Protein 3LHO (pdb70)

Organism: Shewanella frigidimarina (strain NCIMB 400) (NCBI:txid318167)

CATH classification: 3.10.180.50

Sequence (250 aa):
GHTDVNALFAALWQDYIKTPSAAKIHQLLGHGAPIINDHIALRTFNIAKVNLSVLAKHFTSIGYVVDSGDYKFEQKKLIIAKHFEHPDPKQPKVFISELLVEEFSPEVQKSIHGLIDQVDIAATTADNFIYSGRHWDVDKATYQALLLAESEYAAWVAALGYRANHFTVSIINDLPEFERIEDVNQALKQAGFVVLNNSSGGEVKGSPEVLLEQSSTADKVVVNFTDGDVEIPSCFYEFARRYPANGQLYTGFVAA

B-factor: mean 23.91, std 9.97, range [7.58, 83.81]

Foldseek 3Di:
DDQDLVVLVVLQVVLVCCVVVVVVLQCVQQVPHGFQFQEFEWEEACDVLQHQVLLCCLPVVNAWDWDAWDADVVQQKTKTWTDHPDPSHYIYIYMHHHLVVDDPVLSVLLVQQVVQDDSVLSPDSCQLSPWGRGAAAPVNLVSCVVRHPRSSLCNQTNRGIQEIEGEQVRRPPHDDPVVSVVSCVVVPFAWDQPVHQWAEDVVLFKIKTKTWDWDWGDHPVDTDIDTHHIYMYMYGHAVVGDTDSDDHRD

InterPro domains:
  IPR009770 2-oxoadipate dioxygenase/d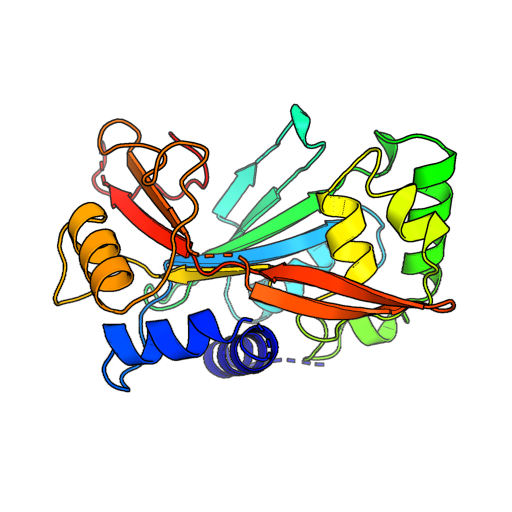ecarboxylase [PF07063] (25-238)
  IPR009770 2-oxoadipate dioxygenase/decarboxylase [SM01150] (5-263)

Solvent-accessible surface area: 11826 Å² total

Radius of gyration: 18.01 Å; Cα contacts (8 Å, |Δi|>4): 471; chains: 1; bounding box: 37×45×47 Å

Nearest PDB structures (foldseek):
  3lho-assembly1_A  TM=1.004E+00  e=1.379E-54  Shewanella frigidimarina NCIMB 400
  6w1k-assembly1_A  TM=8.940E-01  e=1.067E-21  Oryza sativa
  3e5d-assembly1_A-2  TM=3.680E-01  e=8.158E-04  Listeria monocytogenes serotype 4b str. F2365
  4lzk-assembly1_A  TM=3.413E-01  e=1.211E+00  Burkholderia cenocepacia J2315
  4lzk-assembly1_C  TM=3.404E-01  e=1.007E+00  Burkholderia cenocepacia J2315

Secondary structure (DSSP, 8-state):
----HHHHHHHHHHHHH--HHHHHHHHHHHTTS---EEEEEEEEES-GGG-HHHHHHHHHTTT-EEEEEEEETTTTEEEEEEE-SSTTSPEEEEEEE-GGGS-HHHHHHHHHHHTTS-GGGGGSTTGGG-B--S---HHHHHHHHHH-HHHHHHHHH-BS-SEEEEETTT-TT---HHHHHHHHHHTT-----TT-SSEEEGGGTEEEEE---EEEEEETTEEEEEE----EEEEE----SSPP--SS--

Structure (mmCIF, N/CA/C/O backbone):
data_3LHO
#
_entry.id   3LHO
#
_cell.length_a   42.098
_cell.length_b   75.035
_cell.length_c   91.112
_cell.angle_alpha   90.000
_cell.angle_beta   90.000
_cell.angle_gamma   90.000
#
_symmetry.space_group_name_H-M   'P 21 21 21'
#
loop_
_entity.id
_entity.type
_entity.pdbx_description
1 polymer 'Putative hydrolase'
2 non-polymer 'NICKEL (II) ION'
3 non-polymer 'SULFATE ION'
4 non-polymer GLYCEROL
5 non-polymer DI(HYDROXYETHYL)ETHER
6 non-polymer 'TETRAETHYLENE GLYCOL'
7 water water
#
loop_
_atom_site.group_PDB
_atom_site.id
_atom_site.type_symbol
_atom_site.label_atom_id
_atom_site.label_alt_id
_atom_site.label_comp_id
_atom_site.label_asym_id
_atom_site.label_entity_id
_atom_site.label_seq_id
_atom_site.pdbx_PDB_ins_code
_atom_site.Cartn_x
_atom_site.Cartn_y
_atom_site.Cartn_z
_atom_site.occupancy
_atom_site.B_iso_or_equiv
_atom_site.auth_seq_id
_atom_site.auth_comp_id
_atom_site.auth_asym_id
_atom_site.auth_atom_id
_atom_site.pdbx_PDB_model_num
ATOM 1 N N . GLY A 1 1 ? 37.724 22.903 41.006 1.00 30.94 0 GLY A N 1
ATOM 2 C CA . GLY A 1 1 ? 36.407 23.608 40.974 1.00 30.52 0 GLY A CA 1
ATOM 3 C C . GLY A 1 1 ? 35.822 23.478 39.583 1.00 32.59 0 GLY A C 1
ATOM 4 O O . GLY A 1 1 ? 36.352 22.745 38.746 1.00 30.07 0 GLY A O 1
ATOM 13 N N . HIS A 1 3 ? 33.962 24.332 35.736 1.00 30.16 2 HIS A N 1
ATOM 14 C CA . HIS A 1 3 ? 34.257 25.041 34.482 1.00 31.46 2 HIS A CA 1
ATOM 15 C C . HIS A 1 3 ? 33.838 26.517 34.625 1.00 30.98 2 HIS A C 1
ATOM 16 O O . HIS A 1 3 ? 32.801 26.823 35.247 1.00 29.33 2 HIS A O 1
ATOM 23 N N . THR A 1 4 ? 34.647 27.405 34.055 1.00 28.76 3 THR A N 1
ATOM 24 C CA . THR A 1 4 ? 34.325 28.836 33.958 1.00 31.34 3 THR A CA 1
ATOM 25 C C . THR A 1 4 ? 33.803 29.229 32.548 1.00 32.55 3 THR A C 1
ATOM 26 O O . THR A 1 4 ? 33.226 30.301 32.360 1.00 34.13 3 THR A O 1
ATOM 30 N N . ASP A 1 5 ? 33.986 28.350 31.574 1.00 29.71 4 ASP A N 1
ATOM 31 C CA . ASP A 1 5 ? 33.563 28.614 30.201 1.00 27.84 4 ASP A CA 1
ATOM 32 C C . ASP A 1 5 ? 32.552 27.563 29.710 1.00 24.09 4 ASP A C 1
ATOM 33 O O . ASP A 1 5 ? 32.806 26.354 29.762 1.00 19.27 4 ASP A O 1
ATOM 38 N N . VAL A 1 6 ? 31.403 28.073 29.255 1.00 22.01 5 VAL A N 1
ATOM 39 C CA . VAL A 1 6 ? 30.254 27.287 28.819 1.00 21.73 5 VAL A CA 1
ATOM 40 C C . VAL A 1 6 ? 30.624 26.413 27.634 1.00 21.70 5 VAL A C 1
ATOM 41 O O . VAL A 1 6 ? 30.279 25.242 27.623 1.00 17.91 5 VAL A O 1
ATOM 45 N N . ASN A 1 7 ? 31.433 26.938 26.704 1.00 20.73 6 ASN A N 1
ATOM 46 C CA . ASN A 1 7 ? 31.831 26.123 25.566 1.00 22.62 6 ASN A CA 1
ATOM 47 C C . ASN A 1 7 ? 32.686 24.958 25.988 1.00 22.88 6 ASN A C 1
ATOM 48 O O . ASN A 1 7 ? 32.476 23.866 25.513 1.00 23.87 6 ASN A O 1
ATOM 53 N N . ALA A 1 8 ? 33.634 25.189 26.898 1.00 22.40 7 ALA A N 1
ATOM 54 C CA . ALA A 1 8 ? 34.478 24.130 27.412 1.00 21.51 7 ALA A CA 1
ATOM 55 C C . ALA A 1 8 ? 33.679 23.030 28.122 1.00 19.93 7 ALA A C 1
ATOM 56 O O . ALA A 1 8 ? 34.003 21.857 27.991 1.00 18.31 7 ALA A O 1
ATOM 58 N N . LEU A 1 9 ? 32.632 23.406 28.873 1.00 21.70 8 LEU A N 1
ATOM 59 C CA . LEU A 1 9 ? 31.806 22.426 29.585 1.00 20.06 8 LEU A CA 1
ATOM 60 C C . LEU A 1 9 ? 31.077 21.491 28.632 1.00 19.56 8 LEU A C 1
ATOM 61 O O . LEU A 1 9 ? 31.160 20.272 28.762 1.00 16.92 8 LEU A O 1
ATOM 66 N N . PHE A 1 10 ? 30.379 22.062 27.656 1.00 19.41 9 PHE A N 1
ATOM 67 C CA . PHE A 1 10 ? 29.729 21.250 26.650 1.00 19.38 9 PHE A CA 1
ATOM 68 C C . PHE A 1 10 ? 30.688 20.448 25.758 1.00 19.74 9 PHE A C 1
ATOM 69 O O . PHE A 1 10 ? 30.379 19.306 25.448 1.00 17.96 9 PHE A O 1
ATOM 77 N N . ALA A 1 11 ? 31.854 21.008 25.424 1.00 21.23 10 ALA A N 1
ATOM 78 C CA . ALA A 1 11 ? 32.875 20.234 24.717 1.00 19.61 10 ALA A CA 1
ATOM 79 C C . ALA A 1 11 ? 33.212 18.963 25.505 1.00 18.30 10 ALA A C 1
ATOM 80 O O . ALA A 1 11 ? 33.273 17.894 24.939 1.00 19.40 10 ALA A O 1
ATOM 82 N N . ALA A 1 12 ? 33.451 19.101 26.806 1.00 16.16 11 ALA A N 1
ATOM 83 C CA . ALA A 1 12 ? 33.874 17.989 27.638 1.00 18.14 11 ALA A CA 1
ATOM 84 C C . ALA A 1 12 ? 32.732 16.989 27.835 1.00 16.59 11 ALA A C 1
ATOM 85 O O . ALA A 1 12 ? 32.938 15.750 27.794 1.00 15.16 11 ALA A O 1
ATOM 87 N N . LEU A 1 13 ? 31.514 17.501 27.985 1.00 16.95 12 LEU A N 1
ATOM 88 C CA . LEU A 1 13 ? 30.367 16.639 28.111 1.00 16.23 12 LEU A CA 1
ATOM 89 C C . LEU A 1 13 ? 30.122 15.821 26.838 1.00 16.00 12 LEU A C 1
ATOM 90 O O . LEU A 1 13 ? 29.781 14.636 26.897 1.00 16.93 12 LEU A O 1
ATOM 95 N N . TRP A 1 14 ? 30.237 16.479 25.700 1.00 13.31 13 TRP A N 1
ATOM 96 C CA . TRP A 1 14 ? 30.095 15.824 24.397 1.00 16.13 13 TRP A CA 1
ATOM 97 C C . TRP A 1 14 ? 31.175 14.781 24.153 1.00 16.61 13 TRP A C 1
ATOM 98 O O . TRP A 1 14 ? 30.881 13.684 23.691 1.00 19.80 13 TRP A O 1
ATOM 109 N N . GLN A 1 15 ? 32.416 15.097 24.477 1.00 17.77 14 GLN A N 1
ATOM 110 C CA . GLN A 1 15 ? 33.503 14.094 24.288 1.00 19.83 14 GLN A CA 1
ATOM 111 C C . GLN A 1 15 ? 33.226 12.800 25.070 1.00 18.48 14 GLN A C 1
ATOM 112 O O . GLN A 1 15 ? 33.450 11.691 24.570 1.00 18.21 14 GLN A O 1
ATOM 118 N N . ASP A 1 16 ? 32.708 12.960 26.279 1.00 18.47 15 ASP A N 1
ATOM 119 C CA . ASP A 1 16 ? 32.325 11.838 27.106 1.00 16.34 15 ASP A CA 1
ATOM 120 C C . ASP A 1 16 ? 31.118 11.083 26.570 1.00 17.87 15 ASP A C 1
ATOM 121 O O . ASP A 1 16 ? 31.131 9.847 26.526 1.00 16.89 15 ASP A O 1
ATOM 126 N N . TYR A 1 17 ? 30.091 11.832 26.174 1.00 17.63 16 TYR A N 1
ATOM 127 C CA . TYR A 1 17 ? 28.874 11.283 25.599 1.00 17.32 16 TYR A CA 1
ATOM 128 C C . TYR A 1 17 ? 29.059 10.434 24.347 1.00 18.63 16 TYR A C 1
ATOM 129 O O . TYR A 1 17 ? 28.409 9.380 24.218 1.00 18.90 16 TYR A O 1
ATOM 138 N N . ILE A 1 18 ? 29.904 10.898 23.423 1.00 16.95 17 ILE A N 1
ATOM 139 C CA . ILE A 1 18 ? 30.124 10.166 22.164 1.00 19.45 17 ILE A CA 1
ATOM 140 C C . ILE A 1 18 ? 30.864 8.841 22.372 1.00 19.29 17 ILE A C 1
ATOM 141 O O . ILE A 1 18 ? 30.750 7.947 21.548 1.00 18.59 17 ILE A O 1
ATOM 146 N N . LYS A 1 19 ? 31.583 8.693 23.483 1.00 19.62 18 LYS A N 1
ATOM 147 C CA . LYS A 1 19 ? 32.150 7.422 23.840 1.00 20.97 18 LYS A CA 1
ATOM 148 C C . LYS A 1 19 ? 31.077 6.373 24.057 1.00 20.44 18 LYS A C 1
ATOM 149 O O . LYS A 1 19 ? 31.293 5.226 23.716 1.00 23.20 18 LYS A O 1
ATOM 163 N N . THR A 1 21 ? 28.032 6.896 22.779 1.00 19.70 20 THR A N 1
ATOM 164 C CA . THR A 1 21 ? 27.037 7.144 21.721 1.00 20.46 20 THR A CA 1
ATOM 165 C C . THR A 1 21 ? 27.732 7.475 20.369 1.00 21.08 20 THR A C 1
ATOM 166 O O . THR A 1 21 ? 27.640 8.607 19.859 1.00 21.14 20 THR A O 1
ATOM 170 N N . PRO A 1 22 ? 28.417 6.480 19.781 1.00 21.33 21 PRO A N 1
ATOM 171 C CA . PRO A 1 22 ? 29.108 6.696 18.509 1.00 21.33 21 PRO A CA 1
ATOM 172 C C . PRO A 1 22 ? 28.205 7.198 17.396 1.00 20.28 21 PRO A C 1
ATOM 173 O O . PRO A 1 22 ? 28.667 7.965 16.549 1.00 20.25 21 PRO A O 1
ATOM 177 N N . SER A 1 23 ? 26.930 6.816 17.434 1.00 19.48 22 SER A N 1
ATOM 178 C CA . SER A 1 23 ? 25.968 7.310 16.462 1.00 21.07 22 SER A CA 1
ATOM 179 C C . SER A 1 23 ? 25.874 8.852 16.445 1.00 20.08 22 SER A C 1
ATOM 180 O O . SER A 1 23 ? 25.741 9.454 15.387 1.00 21.14 22 SER A O 1
ATOM 183 N N . ALA A 1 24 ? 25.939 9.455 17.624 1.00 15.31 23 ALA A N 1
ATOM 184 C CA . ALA A 1 24 ? 25.917 10.883 17.751 1.00 15.25 23 ALA A CA 1
ATOM 185 C C . ALA A 1 24 ? 27.140 11.480 17.056 1.00 17.51 23 ALA A C 1
ATOM 186 O O . ALA A 1 24 ? 27.039 12.480 16.348 1.00 17.43 23 ALA A O 1
ATOM 188 N N . ALA A 1 25 ? 28.295 10.866 17.222 1.00 17.81 24 ALA A N 1
ATOM 189 C CA . ALA A 1 25 ? 29.474 11.449 16.559 1.00 19.31 24 ALA A CA 1
ATOM 190 C C . ALA A 1 25 ? 29.258 11.427 15.036 1.00 18.25 24 ALA A C 1
ATOM 191 O O . ALA A 1 25 ? 29.529 12.418 14.324 1.00 18.77 24 ALA A O 1
ATOM 193 N N . LYS A 1 26 ? 28.705 10.332 14.538 1.00 20.24 25 LYS A N 1
ATOM 194 C CA . LYS A 1 26 ? 28.527 10.182 13.082 1.00 21.28 25 LYS A CA 1
ATOM 195 C C . LYS A 1 26 ? 27.445 11.126 12.538 1.00 19.20 25 LYS A C 1
ATOM 196 O O . LYS A 1 26 ? 27.648 11.771 11.515 1.00 17.43 25 LYS A O 1
ATOM 202 N N . ILE A 1 27 ? 26.303 11.187 13.213 1.00 17.78 26 ILE A N 1
ATOM 203 C CA . ILE A 1 27 ? 25.208 12.051 12.771 1.00 18.64 26 ILE A CA 1
ATOM 204 C C . ILE A 1 27 ? 25.619 13.543 12.877 1.00 20.88 26 ILE A C 1
ATOM 205 O O . ILE A 1 27 ? 25.274 14.326 12.007 1.00 21.58 26 ILE A O 1
ATOM 210 N N . HIS A 1 28 ? 26.392 13.915 13.904 1.00 22.20 27 HIS A N 1
ATOM 211 C CA . HIS A 1 28 ? 26.920 15.283 14.020 1.00 21.05 27 HIS A CA 1
ATOM 212 C C . HIS A 1 28 ? 27.729 15.642 12.763 1.00 22.89 27 HIS A C 1
ATOM 213 O O . HIS A 1 28 ? 27.508 16.681 12.166 1.00 22.29 27 HIS A O 1
ATOM 220 N N . GLN A 1 29 ? 28.659 14.773 12.373 1.00 23.38 28 GLN A N 1
ATOM 221 C CA . GLN A 1 29 ? 29.430 14.953 11.141 1.00 24.76 28 GLN A CA 1
ATOM 222 C C . GLN A 1 29 ? 28.517 15.016 9.896 1.00 25.49 28 GLN A C 1
ATOM 223 O O . GLN A 1 29 ? 28.669 15.915 9.059 1.00 29.08 28 GLN A O 1
ATOM 229 N N . LEU A 1 30 ? 27.560 14.098 9.786 1.00 24.85 29 LEU A N 1
ATOM 230 C CA . LEU A 1 30 ? 26.614 14.096 8.660 1.00 24.59 29 LEU A CA 1
ATOM 231 C C . L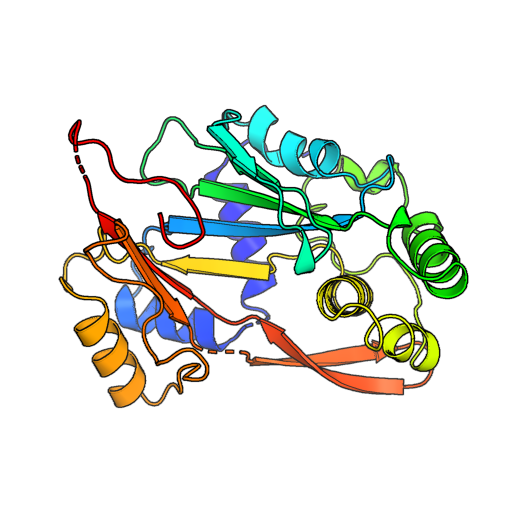EU A 1 30 ? 25.846 15.420 8.470 1.00 24.50 29 LEU A C 1
ATOM 232 O O . LEU A 1 30 ? 25.769 15.947 7.356 1.00 22.35 29 LEU A O 1
ATOM 237 N N . LEU A 1 31 ? 25.263 15.942 9.552 1.00 22.46 30 LEU A N 1
ATOM 238 C CA . LEU A 1 31 ? 24.425 17.119 9.505 1.00 20.52 30 LEU A CA 1
ATOM 239 C C . LEU A 1 31 ? 25.198 18.442 9.421 1.00 21.07 30 LEU A C 1
ATOM 240 O O . LEU A 1 31 ? 24.732 19.415 8.818 1.00 23.86 30 LEU A O 1
ATOM 245 N N . GLY A 1 32 ? 26.372 18.489 10.025 1.00 21.78 31 GLY A N 1
ATOM 246 C CA . GLY A 1 32 ? 27.140 19.731 10.122 1.00 24.01 31 GLY A CA 1
ATOM 247 C C . GLY A 1 32 ? 28.340 19.794 9.190 1.00 25.52 31 GLY A C 1
ATOM 248 O O . GLY A 1 32 ? 28.950 20.845 9.061 1.00 25.12 31 GLY A O 1
ATOM 249 N N . HIS A 1 33 ? 28.695 18.666 8.569 1.00 26.24 32 HIS A N 1
ATOM 250 C CA . HIS A 1 33 ? 29.811 18.584 7.631 1.00 28.77 32 HIS A CA 1
ATOM 251 C C . HIS A 1 33 ? 31.120 19.056 8.284 1.00 30.23 32 HIS A C 1
ATOM 252 O O . HIS A 1 33 ? 31.993 19.604 7.615 1.00 29.17 32 HIS A O 1
ATOM 259 N N . GLY A 1 34 ? 31.249 18.843 9.593 1.00 30.72 33 GLY A N 1
ATOM 260 C CA . GLY A 1 34 ? 32.425 19.309 10.342 1.00 32.44 33 GLY A CA 1
ATOM 261 C C . GLY A 1 34 ? 32.218 20.611 11.106 1.00 32.37 33 GLY A C 1
ATOM 262 O O . GLY A 1 34 ? 33.015 20.936 11.963 1.00 35.03 33 GLY A O 1
ATOM 263 N N . ALA A 1 35 ? 31.173 21.372 10.779 1.00 32.25 34 ALA A N 1
ATOM 264 C CA . ALA A 1 35 ? 30.798 22.561 11.550 1.00 30.13 34 ALA A CA 1
ATOM 265 C C . ALA A 1 35 ? 30.092 22.156 12.846 1.00 29.87 34 ALA A C 1
ATOM 266 O O . ALA A 1 35 ? 29.381 21.154 12.875 1.00 27.39 34 ALA A O 1
ATOM 268 N N . PRO A 1 36 ? 30.241 22.965 13.915 1.00 31.92 35 PRO A N 1
ATOM 269 C CA . PRO A 1 36 ? 29.422 22.674 15.072 1.00 33.81 35 PRO A CA 1
ATOM 270 C C . PRO A 1 36 ? 27.928 22.877 14.725 1.00 30.56 35 PRO A C 1
ATOM 271 O O . PRO A 1 36 ? 27.583 23.637 13.816 1.00 34.55 35 PRO A O 1
ATOM 275 N N . ILE A 1 37 ? 27.092 22.113 15.407 1.00 27.57 36 ILE A N 1
ATOM 276 C CA . ILE A 1 37 ? 25.652 22.047 15.208 1.00 25.54 36 ILE A CA 1
ATOM 277 C C . ILE A 1 37 ? 25.071 22.696 16.449 1.00 20.99 36 ILE A C 1
ATOM 278 O O . ILE A 1 37 ? 25.558 22.425 17.545 1.00 20.95 36 ILE A O 1
ATOM 283 N N . ILE A 1 38 ? 24.034 23.523 16.313 1.00 15.94 37 ILE A N 1
ATOM 284 C CA . ILE A 1 38 ? 23.384 24.078 17.481 1.00 16.95 37 ILE A CA 1
ATOM 285 C C . ILE A 1 38 ? 22.473 23.009 18.143 1.00 17.63 37 ILE A C 1
ATOM 286 O O . ILE A 1 38 ? 21.583 22.406 17.489 1.00 17.89 37 ILE A O 1
ATOM 291 N N . ASN A 1 39 ? 22.662 22.819 19.446 1.00 14.2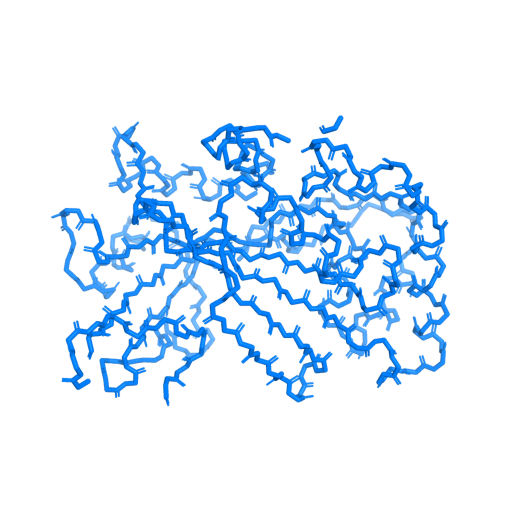1 38 ASN A N 1
ATOM 292 C CA . ASN A 1 39 ? 21.813 21.904 20.211 1.00 18.00 38 ASN A CA 1
ATOM 293 C C . ASN A 1 39 ? 20.600 22.595 20.862 1.00 15.86 38 ASN A C 1
ATOM 294 O O . ASN A 1 39 ? 20.707 23.708 21.377 1.00 17.53 38 ASN A O 1
ATOM 299 N N . ASP A 1 40 ? 19.445 21.956 20.809 1.00 17.38 39 ASP A N 1
ATOM 300 C CA . ASP A 1 40 ? 18.261 22.426 21.537 1.00 17.27 39 ASP A CA 1
ATOM 301 C C . ASP A 1 40 ? 18.444 22.276 23.053 1.00 17.53 39 ASP A C 1
ATOM 302 O O . ASP A 1 40 ? 18.110 23.182 23.835 1.00 12.96 39 ASP A O 1
ATOM 307 N N . HIS A 1 41 ? 18.962 21.110 23.449 1.00 14.92 40 HIS A N 1
ATOM 308 C CA . HIS A 1 41 ? 19.159 20.790 24.860 1.00 15.22 40 HIS A CA 1
ATOM 309 C C . HIS A 1 41 ? 20.079 19.631 25.082 1.00 17.61 40 HIS A C 1
ATOM 310 O O . HIS A 1 41 ? 20.409 18.896 24.120 1.00 15.82 40 HIS A O 1
ATOM 317 N N . ILE A 1 42 ? 20.548 19.536 26.337 1.00 16.12 41 ILE A N 1
ATOM 318 C CA . ILE A 1 42 ? 21.083 18.324 26.948 1.00 16.99 41 ILE A CA 1
ATOM 319 C C . ILE A 1 42 ? 20.173 17.911 28.122 1.00 20.76 41 ILE A C 1
ATOM 320 O O . ILE A 1 42 ? 19.334 18.706 28.631 1.00 18.33 41 ILE A O 1
ATOM 325 N N . ALA A 1 43 ? 20.260 16.634 28.484 1.00 19.97 42 ALA A N 1
ATOM 326 C CA . ALA A 1 43 ? 19.464 16.086 29.591 1.00 18.09 42 ALA A CA 1
ATOM 327 C C . ALA A 1 43 ? 20.392 15.373 30.549 1.00 15.41 42 ALA A C 1
ATOM 328 O O . ALA A 1 43 ? 21.213 14.536 30.099 1.00 15.81 42 ALA A O 1
ATOM 330 N N . LEU A 1 44 ? 20.263 15.676 31.839 1.00 14.06 43 LEU A N 1
ATOM 331 C CA . LEU A 1 44 ? 21.006 15.011 32.909 1.00 16.13 43 LEU A CA 1
ATOM 332 C C . LEU A 1 44 ? 20.043 14.425 33.927 1.00 17.06 43 LEU A C 1
ATOM 333 O O . LEU A 1 44 ? 18.901 14.889 34.026 1.00 16.47 43 LEU A O 1
ATOM 338 N N . ARG A 1 45 ? 20.498 13.421 34.678 1.00 19.18 44 ARG A N 1
ATOM 339 C CA . ARG A 1 45 ? 19.634 12.676 35.605 1.00 15.15 44 ARG A CA 1
ATOM 340 C C . ARG A 1 45 ? 20.315 12.542 36.949 1.00 20.19 44 ARG A C 1
ATOM 341 O O . ARG A 1 45 ? 21.515 12.471 37.009 1.00 13.22 44 ARG A O 1
ATOM 349 N N . THR A 1 46 ? 19.551 12.427 38.023 1.00 17.13 45 THR A N 1
ATOM 350 C CA . THR A 1 46 ? 20.147 12.144 39.341 1.00 16.02 45 THR A CA 1
ATOM 351 C C . THR A 1 46 ? 19.037 11.663 40.263 1.00 18.22 45 THR A C 1
ATOM 352 O O . THR A 1 46 ? 17.917 11.373 39.776 1.00 14.13 45 THR A O 1
ATOM 356 N N . PHE A 1 47 ? 19.357 11.493 41.546 1.00 15.10 46 PHE A N 1
ATOM 357 C CA . PHE A 1 47 ? 18.353 11.165 42.584 1.00 17.56 46 PHE A CA 1
ATOM 358 C C . PHE A 1 47 ? 18.151 12.321 43.536 1.00 16.27 46 PHE A C 1
ATOM 359 O O . PHE A 1 47 ? 19.041 13.145 43.698 1.00 15.84 46 PHE A O 1
ATOM 367 N N . ASN A 1 48 ? 17.000 12.375 44.221 1.00 15.22 47 ASN A N 1
ATOM 368 C CA . ASN A 1 48 ? 16.754 13.434 45.204 1.00 14.64 47 ASN A CA 1
ATOM 369 C C . ASN A 1 48 ? 17.457 13.184 46.580 1.00 14.93 47 ASN A C 1
ATOM 370 O O . ASN A 1 48 ? 16.867 13.294 47.667 1.00 18.30 47 ASN A O 1
ATOM 375 N N . ILE A 1 49 ? 18.736 12.840 46.518 1.00 15.30 48 ILE A N 1
ATOM 376 C CA . ILE A 1 49 ? 19.568 12.596 47.697 1.00 16.44 48 ILE A CA 1
ATOM 377 C C . ILE A 1 49 ? 20.477 13.860 47.740 1.00 16.63 48 ILE A C 1
ATOM 378 O O . ILE A 1 49 ? 21.086 14.226 46.710 1.00 16.46 48 ILE A O 1
ATOM 383 N N . ALA A 1 50 ? 20.514 14.533 48.897 1.00 15.62 49 ALA A N 1
ATOM 384 C CA . ALA A 1 50 ? 21.117 15.872 49.053 1.00 16.36 49 ALA A CA 1
ATOM 385 C C . ALA A 1 50 ? 22.484 15.974 48.383 1.00 16.95 49 ALA A C 1
ATOM 386 O O . ALA A 1 50 ? 22.807 16.923 47.624 1.00 18.75 49 ALA A O 1
ATOM 388 N N . LYS A 1 51 ? 23.299 14.993 48.648 1.00 16.58 50 LYS A N 1
ATOM 389 C CA . LYS A 1 51 ? 24.664 15.010 48.119 1.00 16.14 50 LYS A CA 1
ATOM 390 C C . LYS A 1 51 ? 24.734 15.234 46.586 1.00 16.80 50 LYS A C 1
ATOM 391 O O . LYS A 1 51 ? 25.723 15.795 46.057 1.00 13.24 50 LYS A O 1
ATOM 397 N N . VAL A 1 52 ? 23.719 14.774 45.858 1.00 14.60 51 VAL A N 1
ATOM 398 C CA . VAL A 1 52 ? 23.773 14.730 44.386 1.00 15.72 51 VAL A CA 1
ATOM 399 C C . VAL A 1 52 ? 22.473 15.224 43.755 1.00 16.77 51 VAL A C 1
ATOM 400 O O . VAL A 1 52 ? 22.209 14.932 42.614 1.00 17.19 51 VAL A O 1
ATOM 404 N N . ASN A 1 53 ? 21.703 16.025 44.471 1.00 15.09 52 ASN A N 1
ATOM 405 C CA . ASN A 1 53 ? 20.354 16.369 44.010 1.00 15.31 52 ASN A CA 1
ATOM 406 C C . ASN A 1 53 ? 20.345 17.336 42.808 1.00 16.29 52 ASN A C 1
ATOM 407 O O . ASN A 1 53 ? 21.383 17.739 42.322 1.00 15.00 52 ASN A O 1
ATOM 412 N N . LEU A 1 54 ? 19.159 17.606 42.292 1.00 16.16 53 LEU A N 1
ATOM 413 C CA . LEU A 1 54 ? 18.992 18.468 41.130 1.00 17.16 53 LEU A CA 1
ATOM 414 C C . LEU A 1 54 ? 19.856 19.770 41.269 1.00 15.86 53 LEU A C 1
ATOM 415 O O . LEU A 1 54 ? 20.606 20.120 40.348 1.00 17.04 53 LEU A O 1
ATOM 420 N N . SER A 1 55 ? 19.825 20.375 42.461 1.00 12.83 54 SER A N 1
ATOM 421 C CA . SER A 1 55 ? 20.418 21.677 42.723 1.00 17.07 54 SER A CA 1
ATOM 422 C C . SER A 1 55 ? 21.933 21.546 42.632 1.00 15.66 54 SER A C 1
ATOM 423 O O . SER A 1 55 ? 22.582 22.451 42.167 1.00 16.51 54 SER A O 1
ATOM 426 N N . VAL A 1 56 ? 22.448 20.394 43.044 1.00 13.20 55 VAL A N 1
ATOM 427 C CA . VAL A 1 56 ? 23.917 20.185 42.979 1.00 12.76 55 VAL A CA 1
ATOM 428 C C . VAL A 1 56 ? 24.433 20.154 41.522 1.00 15.53 55 VAL A C 1
ATOM 429 O O . VAL A 1 56 ? 25.513 20.745 41.184 1.00 15.13 55 VAL A O 1
ATOM 433 N N . LEU A 1 57 ? 23.713 19.436 40.660 1.00 13.72 56 LEU A N 1
ATOM 434 C CA . LEU A 1 57 ? 24.058 19.381 39.251 1.00 15.07 56 LEU A CA 1
ATOM 435 C C . LEU A 1 57 ? 23.853 20.748 38.631 1.00 15.69 56 LEU A C 1
ATOM 436 O O . LEU A 1 57 ? 24.654 21.181 37.822 1.00 14.16 56 LEU A O 1
ATOM 441 N N . ALA A 1 58 ? 22.751 21.412 38.970 1.00 13.69 57 ALA A N 1
ATOM 442 C CA . ALA A 1 58 ? 22.410 22.706 38.367 1.00 15.93 57 ALA A CA 1
ATOM 443 C C . ALA A 1 58 ? 23.476 23.791 38.595 1.00 20.25 57 ALA A C 1
ATOM 444 O O . ALA A 1 58 ? 23.674 24.653 37.725 1.00 16.45 57 ALA A O 1
ATOM 446 N N . LYS A 1 59 ? 24.192 23.707 39.721 1.00 17.00 58 LYS A N 1
ATOM 447 C CA . LYS A 1 59 ? 25.214 24.706 40.060 1.00 20.60 58 LYS A CA 1
ATOM 448 C C . LYS A 1 59 ? 26.337 24.745 39.029 1.00 19.58 58 LYS A C 1
ATOM 449 O O . LYS A 1 59 ? 26.996 25.776 38.854 1.00 19.95 58 LYS A O 1
ATOM 455 N N . HIS A 1 60 ? 26.570 23.622 38.357 1.00 16.91 59 HIS A N 1
ATOM 456 C CA . HIS A 1 60 ? 27.576 23.577 37.276 1.00 16.21 59 HIS A CA 1
ATOM 457 C C . HIS A 1 60 ? 27.173 24.463 36.126 1.00 15.72 59 HIS A C 1
ATOM 458 O O . HIS A 1 60 ? 28.002 24.860 35.335 1.00 18.26 59 HIS A O 1
ATOM 465 N N . PHE A 1 61 ? 25.880 24.791 36.044 1.00 15.35 60 PHE A N 1
ATOM 466 C CA . PHE A 1 61 ? 25.392 25.632 34.954 1.00 13.48 60 PHE A CA 1
ATOM 467 C C . PHE A 1 61 ? 25.048 27.061 35.427 1.00 13.69 60 PHE A C 1
ATOM 468 O O . PHE A 1 61 ? 25.355 28.045 34.731 1.00 15.20 60 PHE A O 1
ATOM 476 N N . THR A 1 62 ? 24.410 27.193 36.582 1.00 15.13 61 THR A N 1
ATOM 477 C CA . THR A 1 62 ? 24.030 28.518 37.085 1.00 13.17 61 THR A CA 1
ATOM 478 C C . THR A 1 62 ? 25.275 29.328 37.431 1.00 17.33 61 THR A C 1
ATOM 479 O O . THR A 1 62 ? 25.260 30.541 37.333 1.00 17.94 61 THR A O 1
ATOM 483 N N . SER A 1 63 ? 26.379 28.653 37.724 1.00 16.86 62 SER A N 1
ATOM 484 C CA . SER A 1 63 ? 27.616 29.353 38.016 1.00 18.41 62 SER A CA 1
ATOM 485 C C . SER A 1 63 ? 28.248 30.023 36.782 1.00 21.28 62 SER A C 1
ATOM 486 O O . SER A 1 63 ? 29.105 30.885 36.938 1.00 22.60 62 SER A O 1
ATOM 489 N N . ILE A 1 64 ? 27.847 29.632 35.569 1.00 20.94 63 ILE A N 1
ATOM 490 C CA . ILE A 1 64 ? 28.389 30.201 34.338 1.00 20.22 63 ILE A CA 1
ATOM 491 C C . ILE A 1 64 ? 27.281 30.854 33.483 1.00 20.92 63 ILE A C 1
ATOM 492 O O . ILE A 1 64 ? 27.379 30.911 32.241 1.00 21.59 63 ILE A O 1
ATOM 497 N N . GLY A 1 65 ? 26.199 31.271 34.133 1.00 20.15 64 GLY A N 1
ATOM 498 C CA . GLY A 1 65 ? 25.190 32.096 33.482 1.00 19.29 64 GLY A CA 1
ATOM 499 C C . GLY A 1 65 ? 23.824 31.537 33.184 1.00 20.40 64 GLY A C 1
ATOM 500 O O . GLY A 1 65 ? 22.960 32.288 32.772 1.00 18.17 64 GLY A O 1
ATOM 501 N N . TYR A 1 66 ? 23.604 30.234 33.396 1.00 17.63 65 TYR A N 1
ATOM 502 C CA . TYR A 1 66 ? 22.270 29.684 33.195 1.00 15.19 65 TYR A CA 1
ATOM 503 C C . TYR A 1 66 ? 21.307 30.185 34.230 1.00 15.46 65 TYR A C 1
ATOM 504 O O . TYR A 1 66 ? 21.645 30.399 35.393 1.00 16.01 65 TYR A O 1
ATOM 513 N N . VAL A 1 67 ? 20.064 30.326 33.822 1.00 16.85 66 VAL A N 1
ATOM 514 C CA A VAL A 1 67 ? 19.014 30.844 34.668 0.50 17.69 66 VAL A CA 1
ATOM 515 C CA B VAL A 1 67 ? 19.049 30.779 34.738 0.50 17.98 66 VAL A CA 1
ATOM 516 C C . VAL A 1 67 ? 17.885 29.821 34.720 1.00 18.05 66 VAL A C 1
ATOM 517 O O . VAL A 1 67 ? 17.512 29.273 33.690 1.00 17.41 66 VAL A O 1
ATOM 524 N N . ASP A 1 68 ? 17.376 29.584 35.918 1.00 18.12 67 ASP A N 1
ATOM 525 C CA . ASP A 1 68 ? 16.222 28.752 36.162 1.00 19.28 67 ASP A CA 1
ATOM 526 C C . ASP A 1 68 ? 15.040 29.250 35.340 1.00 18.45 67 ASP A C 1
ATOM 527 O O . ASP A 1 68 ? 14.651 30.388 35.487 1.00 19.96 67 ASP A O 1
ATOM 532 N N . SER A 1 69 ? 14.484 28.405 34.475 1.00 16.27 68 SER A N 1
ATOM 533 C CA . SER A 1 69 ? 13.517 28.814 33.468 1.00 18.61 68 SER A CA 1
ATOM 534 C C . SER A 1 69 ? 12.258 27.948 33.394 1.00 20.64 68 SER A C 1
ATOM 535 O O . SER A 1 69 ? 11.397 28.234 32.584 1.00 22.29 68 SER A O 1
ATOM 538 N N . GLY A 1 70 ? 12.133 26.895 34.199 1.00 19.77 69 GLY A N 1
ATOM 539 C CA . GLY A 1 70 ? 10.938 26.020 34.116 1.00 20.38 69 GLY A CA 1
ATOM 540 C C . GLY A 1 70 ? 10.992 24.889 35.129 1.00 21.20 69 GLY A C 1
ATOM 541 O O . GLY A 1 70 ? 12.060 24.347 35.345 1.00 17.87 69 GLY A O 1
ATOM 542 N N . ASP A 1 71 ? 9.862 24.589 35.781 1.00 18.89 70 ASP A N 1
ATOM 543 C CA . ASP A 1 71 ? 9.711 23.518 36.788 1.00 20.40 70 ASP A CA 1
ATOM 544 C C . ASP A 1 71 ? 8.718 22.488 36.243 1.00 21.30 70 ASP A C 1
ATOM 545 O O . ASP A 1 71 ? 7.720 22.869 35.653 1.00 19.93 70 ASP A O 1
ATOM 550 N N . TYR A 1 72 ? 9.020 21.204 36.408 1.00 19.84 71 TYR A N 1
ATOM 551 C CA . TYR A 1 72 ? 8.194 20.114 35.870 1.00 21.86 71 TYR A CA 1
ATOM 552 C C . TYR A 1 72 ? 8.055 18.995 36.894 1.00 20.87 71 TYR A C 1
ATOM 553 O O . TYR A 1 72 ? 8.973 18.704 37.635 1.00 17.29 71 TYR A O 1
ATOM 562 N N . LYS A 1 73 ? 6.907 18.334 36.906 1.00 24.07 72 LYS A N 1
ATOM 563 C CA . LYS A 1 73 ? 6.738 17.100 37.660 1.00 23.09 72 LYS A CA 1
ATOM 564 C C . LYS A 1 73 ? 6.264 16.008 36.702 1.00 25.92 72 LYS A C 1
ATOM 565 O O . LYS A 1 73 ? 5.344 16.234 35.927 1.00 27.10 72 LYS A O 1
ATOM 571 N N . PHE A 1 74 ? 6.892 14.843 36.737 1.00 25.60 73 PHE A N 1
ATOM 572 C CA . PHE A 1 74 ? 6.416 13.678 35.959 1.00 26.99 73 PHE A CA 1
ATOM 573 C C . PHE A 1 74 ? 5.950 12.551 36.888 1.00 25.24 73 PHE A C 1
ATOM 574 O O . PHE A 1 74 ? 6.750 11.842 37.477 1.00 24.05 73 PHE A O 1
ATOM 582 N N . GLU A 1 75 ? 4.640 12.403 37.030 1.00 26.72 74 GLU A N 1
ATOM 583 C CA . GLU A 1 75 ? 4.081 11.558 38.094 1.00 29.58 74 GLU A CA 1
ATOM 584 C C . GLU A 1 75 ? 4.342 10.082 37.892 1.00 30.22 74 GLU A C 1
ATOM 585 O O . GLU A 1 75 ? 4.800 9.403 38.801 1.00 32.46 74 GLU A O 1
ATOM 591 N N . GLN A 1 76 ? 4.088 9.595 36.690 1.00 28.57 75 GLN A N 1
ATOM 592 C CA . GLN A 1 76 ? 4.231 8.184 36.389 1.00 31.40 75 GLN A CA 1
ATOM 593 C C . GLN A 1 76 ? 5.678 7.704 36.556 1.00 29.77 75 GLN A C 1
ATOM 594 O O . GLN A 1 76 ? 5.927 6.613 37.052 1.00 27.78 75 GLN A O 1
ATOM 600 N N . LYS A 1 77 ? 6.629 8.533 36.150 1.00 27.07 76 LYS A N 1
ATOM 601 C CA . LYS A 1 77 ? 8.044 8.171 36.235 1.00 25.00 76 LYS A CA 1
ATOM 602 C C . LYS A 1 77 ? 8.683 8.536 37.582 1.00 21.05 76 LYS A C 1
ATOM 603 O O . LYS A 1 77 ? 9.868 8.231 37.803 1.00 19.72 76 LYS A O 1
ATOM 609 N N . LYS A 1 78 ? 7.916 9.214 38.440 1.00 19.68 77 LYS A N 1
ATOM 610 C CA . LYS A 1 78 ? 8.342 9.622 39.797 1.00 19.20 77 LYS A CA 1
ATOM 611 C C . LYS A 1 78 ? 9.507 10.609 39.749 1.00 15.83 77 LYS A C 1
ATOM 612 O O . LYS A 1 78 ? 10.544 10.427 40.390 1.00 17.69 77 LYS A O 1
ATOM 618 N N . LEU A 1 79 ? 9.343 11.636 38.931 1.00 18.53 78 LEU A N 1
ATOM 619 C CA . LEU A 1 79 ? 10.433 12.575 38.645 1.00 17.18 78 LEU A CA 1
ATOM 620 C C . LEU A 1 79 ? 9.994 14.009 38.881 1.00 17.48 78 LEU A C 1
ATOM 621 O O . LEU A 1 79 ? 8.826 14.352 38.635 1.00 20.73 78 LEU A O 1
ATOM 626 N N . ILE A 1 80 ? 10.934 14.825 39.350 1.00 19.03 79 ILE A N 1
ATOM 627 C CA A ILE A 1 80 ? 10.770 16.261 39.170 0.50 18.34 79 ILE A CA 1
ATOM 628 C CA B ILE A 1 80 ? 10.872 16.288 39.333 0.50 18.34 79 ILE A CA 1
ATOM 629 C C . ILE A 1 80 ? 11.919 16.767 38.318 1.00 17.90 79 ILE A C 1
ATOM 630 O O . ILE A 1 80 ? 13.003 16.161 38.215 1.00 19.11 79 ILE A O 1
ATOM 639 N N . ALA A 1 81 ? 11.674 17.871 37.633 1.00 16.76 80 ALA A N 1
ATOM 640 C CA . ALA A 1 81 ? 12.758 18.383 36.793 1.00 16.99 80 ALA A CA 1
ATOM 641 C C . ALA A 1 81 ? 12.645 19.887 36.667 1.00 17.39 80 ALA A C 1
ATOM 642 O O . ALA A 1 81 ? 11.596 20.516 36.997 1.00 15.33 80 ALA A O 1
ATOM 644 N N . LYS A 1 82 ? 13.716 20.460 36.154 1.00 15.28 81 LYS A N 1
ATOM 645 C CA . LYS A 1 82 ? 13.756 21.894 35.825 1.00 16.43 81 LYS A CA 1
ATOM 646 C C . LYS A 1 82 ? 14.573 22.022 34.535 1.00 18.02 81 LYS A C 1
ATOM 647 O O . LYS A 1 82 ? 15.419 21.123 34.226 1.00 15.90 81 LYS A O 1
ATOM 653 N N . HIS A 1 83 ? 14.326 23.113 33.804 1.00 17.01 82 HIS A N 1
ATOM 654 C CA . HIS A 1 83 ? 15.200 23.487 32.718 1.00 16.44 82 HIS A CA 1
ATOM 655 C C . HIS A 1 83 ? 15.763 24.875 32.951 1.00 16.33 82 HIS A C 1
ATOM 656 O O . HIS A 1 83 ? 15.163 25.696 33.657 1.00 13.41 82 HIS A O 1
ATOM 663 N N . PHE A 1 84 ? 16.977 25.064 32.393 1.00 14.33 83 PHE A N 1
ATOM 664 C CA . PHE A 1 84 ? 17.781 26.267 32.514 1.00 14.98 83 PHE A CA 1
ATOM 665 C C . PHE A 1 84 ? 18.136 26.795 31.124 1.00 14.45 83 PHE A C 1
ATOM 666 O O . PHE A 1 84 ? 18.385 26.009 30.199 1.00 14.96 83 PHE A O 1
ATOM 674 N N . GLU A 1 85 ? 18.170 28.130 31.012 1.00 16.70 84 GLU A N 1
ATOM 675 C CA . GLU A 1 85 ? 18.470 28.848 29.783 1.00 16.16 84 GLU A CA 1
ATOM 676 C C . GLU A 1 85 ? 19.641 29.821 29.972 1.00 17.71 84 GLU A C 1
ATOM 677 O O . GLU A 1 85 ? 19.809 30.401 31.066 1.00 16.66 84 GLU A O 1
ATOM 683 N N . HIS A 1 86 ? 20.462 29.932 28.922 1.00 17.83 85 HIS A N 1
ATOM 684 C CA . HIS A 1 86 ? 21.651 30.788 28.911 1.00 19.14 85 HIS A CA 1
ATOM 685 C C . HIS A 1 86 ? 21.313 32.051 28.071 1.00 20.48 85 HIS A C 1
ATOM 686 O O . HIS A 1 86 ? 20.457 31.983 27.163 1.00 19.46 85 HIS A O 1
ATOM 693 N N . PRO A 1 87 ? 21.920 33.206 28.413 1.00 20.31 86 PRO A N 1
ATOM 694 C CA . PRO A 1 87 ? 21.616 34.438 27.628 1.00 18.90 86 PRO A CA 1
ATOM 695 C C . PRO A 1 87 ? 22.005 34.357 26.137 1.00 19.37 86 PRO A C 1
ATOM 696 O O . PRO A 1 87 ? 21.421 35.061 25.304 1.00 18.03 86 PRO A O 1
ATOM 700 N N . ASP A 1 88 ? 22.991 33.520 25.816 1.00 17.01 87 ASP A N 1
ATOM 701 C CA . ASP A 1 88 ? 23.372 33.229 24.432 1.00 17.99 87 ASP A CA 1
ATOM 702 C C . ASP A 1 88 ? 22.484 32.121 23.832 1.00 20.24 87 ASP A C 1
ATOM 703 O O . ASP A 1 88 ? 22.556 30.937 24.252 1.00 15.93 87 ASP A O 1
ATOM 708 N N . PRO A 1 89 ? 21.663 32.480 22.832 1.00 20.25 88 PRO A N 1
ATOM 709 C CA . PRO A 1 89 ? 20.741 31.492 22.230 1.00 20.18 88 PRO A CA 1
ATOM 710 C C . PRO A 1 89 ? 21.419 30.339 21.500 1.00 18.22 88 PRO A C 1
ATOM 711 O O . PRO A 1 89 ? 20.779 29.333 21.269 1.00 22.14 88 PRO A O 1
ATOM 715 N N . LYS A 1 90 ? 22.711 30.442 21.169 1.00 17.02 89 LYS A N 1
ATOM 716 C CA . LYS A 1 90 ? 23.442 29.301 20.607 1.00 20.10 89 LYS A CA 1
ATOM 717 C C . LYS A 1 90 ? 23.645 28.158 21.618 1.00 18.32 89 LYS A C 1
ATOM 718 O O . LYS A 1 90 ? 23.931 27.038 21.219 1.00 22.98 89 LYS A O 1
ATOM 724 N N . GLN A 1 91 ? 23.570 28.473 22.913 1.00 14.80 90 GLN A N 1
ATOM 725 C CA . GLN A 1 91 ? 23.855 27.496 23.936 1.00 17.03 90 GLN A CA 1
ATOM 726 C C . GLN A 1 91 ? 22.622 26.639 24.171 1.00 15.78 90 GLN A C 1
ATOM 727 O O . GLN A 1 91 ? 21.493 27.099 24.037 1.00 18.12 90 GLN A O 1
ATOM 733 N N . PRO A 1 92 ? 22.836 25.355 24.463 1.00 15.55 91 PRO A N 1
ATOM 734 C CA . PRO A 1 92 ? 21.699 24.505 24.674 1.00 15.79 91 PRO A CA 1
ATOM 735 C C . PRO A 1 92 ? 20.905 24.851 25.938 1.00 15.15 91 PRO A C 1
ATOM 736 O O . PRO A 1 92 ? 21.473 25.308 26.930 1.00 16.49 91 PRO A O 1
ATOM 740 N N . LYS A 1 93 ? 19.607 24.587 25.948 1.00 15.94 92 LYS A N 1
ATOM 741 C CA . LYS A 1 93 ? 18.921 24.483 27.183 1.00 16.55 92 LYS A CA 1
ATOM 742 C C . LYS A 1 93 ? 19.438 23.268 27.936 1.00 14.51 92 LYS A C 1
ATOM 743 O O . LYS A 1 93 ? 19.858 22.302 27.343 1.00 16.04 92 LYS A O 1
ATOM 749 N N . VAL A 1 94 ? 19.334 23.324 29.254 1.00 16.39 93 VAL A N 1
ATOM 750 C CA . VAL A 1 94 ? 19.772 22.281 30.145 1.00 15.16 93 VAL A CA 1
ATOM 751 C C . VAL A 1 94 ? 18.577 21.762 30.954 1.00 18.85 93 VAL A C 1
ATOM 752 O O . VAL A 1 94 ? 17.933 22.481 31.703 1.00 18.15 93 VAL A O 1
ATOM 756 N N . PHE A 1 95 ? 18.264 20.505 30.719 1.00 17.28 94 PHE A N 1
ATOM 757 C CA . PHE A 1 95 ? 17.169 19.841 31.364 1.00 19.81 94 PHE A CA 1
ATOM 758 C C . PHE A 1 95 ? 17.763 18.881 32.407 1.00 19.15 94 PHE A C 1
ATOM 759 O O . PHE A 1 95 ? 18.593 18.005 32.052 1.00 15.46 94 PHE A O 1
ATOM 767 N N . ILE A 1 96 ? 17.363 19.065 33.668 1.00 16.49 95 ILE A N 1
ATOM 768 C CA . ILE A 1 96 ? 17.892 18.249 34.781 1.00 17.55 95 ILE A CA 1
ATOM 769 C C . ILE A 1 96 ? 16.725 17.670 35.548 1.00 18.80 95 ILE A C 1
ATOM 770 O O . ILE A 1 96 ? 15.819 18.381 36.010 1.00 18.58 95 ILE A O 1
ATOM 775 N N . SER A 1 97 ? 16.683 16.336 35.626 1.00 18.68 96 SER A N 1
ATOM 776 C CA . SER A 1 97 ? 15.620 15.687 36.395 1.00 16.22 96 SER A CA 1
ATOM 777 C C . SER A 1 97 ? 16.221 14.910 37.576 1.00 17.67 96 SER A C 1
ATOM 778 O O . SER A 1 97 ? 17.444 14.685 37.634 1.00 13.72 96 SER A O 1
ATOM 781 N N . GLU A 1 98 ? 15.390 14.598 38.561 1.00 18.26 97 GLU A N 1
ATOM 782 C CA . GLU A 1 98 ? 15.812 13.756 39.678 1.00 18.65 97 GLU A CA 1
ATOM 783 C C . GLU A 1 98 ? 14.691 12.798 40.036 1.00 16.89 97 GLU A C 1
ATOM 784 O O . GLU A 1 98 ? 13.560 13.199 40.106 1.00 15.44 97 GLU A O 1
ATOM 790 N N . LEU A 1 99 ? 15.061 11.553 40.285 1.00 17.67 98 LEU A N 1
ATOM 791 C CA . LEU A 1 99 ? 14.104 10.546 40.698 1.00 16.41 98 LEU A CA 1
ATOM 792 C C . LEU A 1 99 ? 13.741 10.742 42.166 1.00 14.31 98 LEU A C 1
ATOM 793 O O . LEU A 1 99 ? 14.589 10.985 43.012 1.00 13.84 98 LEU A O 1
ATOM 798 N N . LEU A 1 100 ? 12.458 10.602 42.483 1.00 15.27 99 LEU A N 1
ATOM 799 C CA . LEU A 1 100 ? 12.026 10.721 43.863 1.00 16.13 99 LEU A CA 1
ATOM 800 C C . LEU A 1 100 ? 12.144 9.346 44.529 1.00 15.90 99 LEU A C 1
ATOM 801 O O . LEU A 1 100 ? 11.280 8.486 44.385 1.00 15.36 99 LEU A O 1
ATOM 806 N N . VAL A 1 101 ? 13.242 9.143 45.250 1.00 15.90 100 VAL A N 1
ATOM 807 C CA . VAL A 1 101 ? 13.606 7.820 45.765 1.00 16.01 100 VAL A CA 1
ATOM 808 C C . VAL A 1 101 ? 12.579 7.232 46.729 1.00 18.85 100 VAL A C 1
ATOM 809 O O . VAL A 1 101 ? 12.418 6.012 46.788 1.00 18.70 100 VAL A O 1
ATOM 813 N N . GLU A 1 102 ? 11.846 8.102 47.424 1.00 21.43 101 GLU A N 1
ATOM 814 C CA . GLU A 1 102 ? 10.840 7.669 48.376 1.00 19.97 101 GLU A CA 1
ATOM 815 C C . GLU A 1 102 ? 9.655 6.978 47.718 1.00 22.28 101 GLU A C 1
ATOM 816 O O . GLU A 1 102 ? 8.848 6.401 48.409 1.00 21.89 101 GLU A O 1
ATOM 822 N N . GLU A 1 103 ? 9.518 7.063 46.406 1.00 20.80 102 GLU A N 1
ATOM 823 C CA . GLU A 1 103 ? 8.354 6.460 45.757 1.00 22.32 102 GLU A CA 1
ATOM 824 C C . GLU A 1 103 ? 8.588 4.963 45.481 1.00 21.85 102 GLU A C 1
ATOM 825 O O . GLU A 1 103 ? 7.728 4.330 44.932 1.00 19.10 102 GLU A O 1
ATOM 831 N N . PHE A 1 104 ? 9.768 4.422 45.814 1.00 18.47 103 PHE A N 1
ATOM 832 C CA . PHE A 1 104 ? 10.128 3.064 45.420 1.00 15.12 103 PHE A CA 1
ATOM 833 C C . PHE A 1 104 ? 10.143 2.164 46.620 1.00 15.71 103 PHE A C 1
ATOM 834 O O . PHE A 1 104 ? 10.081 2.649 47.740 1.00 18.16 103 PHE A O 1
ATOM 842 N N . SER A 1 105 ? 10.214 0.848 46.395 1.00 18.77 104 SER A N 1
ATOM 843 C CA . SER A 1 105 ? 10.299 -0.139 47.487 1.00 19.51 104 SER A CA 1
ATOM 844 C C . SER A 1 105 ? 11.441 0.179 48.462 1.00 21.89 104 SER A C 1
ATOM 845 O O . SER A 1 105 ? 12.472 0.727 48.052 1.00 23.19 104 SER A O 1
ATOM 848 N N . PRO A 1 106 ? 11.258 -0.144 49.755 1.00 20.86 105 PRO A N 1
ATOM 849 C CA . PRO A 1 106 ? 12.350 0.004 50.740 1.00 21.10 105 PRO A CA 1
ATOM 850 C C . PRO A 1 106 ? 13.693 -0.607 50.262 1.00 20.97 105 PRO A C 1
ATOM 851 O O . PRO A 1 106 ? 14.758 -0.060 50.506 1.00 22.96 105 PRO A O 1
ATOM 855 N N . GLU A 1 107 ? 13.613 -1.730 49.566 1.00 21.26 106 GLU A N 1
ATOM 856 C CA . GLU A 1 107 ? 14.776 -2.421 49.051 1.00 22.06 106 GLU A CA 1
ATOM 857 C C . GLU A 1 107 ? 15.466 -1.620 47.949 1.00 22.14 106 GLU A C 1
ATOM 858 O O . GLU A 1 107 ? 16.695 -1.482 47.937 1.00 21.49 106 GLU A O 1
ATOM 864 N N . VAL A 1 108 ? 14.701 -1.047 47.043 1.00 18.93 107 VAL A N 1
ATOM 865 C CA . VAL A 1 108 ? 15.330 -0.176 46.051 1.00 22.04 107 VAL A CA 1
ATOM 866 C C . VAL A 1 108 ? 15.946 1.114 46.687 1.00 17.16 107 VAL A C 1
ATOM 867 O O . VAL A 1 108 ? 17.025 1.562 46.293 1.00 19.14 107 VAL A O 1
ATOM 871 N N . GLN A 1 109 ? 15.240 1.688 47.658 1.00 17.50 108 GLN A N 1
ATOM 872 C CA . GLN A 1 109 ? 15.693 2.890 48.336 1.00 18.85 108 GLN A CA 1
ATOM 873 C C . GLN A 1 109 ? 17.032 2.604 48.993 1.00 19.88 108 GLN A C 1
ATOM 874 O O . GLN A 1 109 ? 17.968 3.362 48.838 1.00 21.49 108 GLN A O 1
ATOM 880 N N . LYS A 1 110 ? 17.140 1.467 49.684 1.00 20.84 109 LYS A N 1
ATOM 881 C CA . LYS A 1 110 ? 18.389 1.101 50.341 1.00 20.27 109 LYS A CA 1
ATOM 882 C C . LYS A 1 110 ? 19.488 0.924 49.314 1.00 18.95 109 LYS A C 1
ATOM 883 O O . LYS A 1 110 ? 20.628 1.377 49.543 1.00 17.81 109 LYS A O 1
ATOM 889 N N . SER A 1 111 ? 19.177 0.288 48.180 1.00 17.11 110 SER A N 1
ATOM 890 C CA . SER A 1 111 ? 20.206 0.058 47.168 1.00 19.18 110 SER A CA 1
ATOM 891 C C . SER A 1 111 ? 20.717 1.368 46.573 1.00 19.38 110 SER A C 1
ATOM 892 O O . SER A 1 111 ? 21.913 1.521 46.373 1.00 17.06 110 SER A O 1
ATOM 895 N N . ILE A 1 112 ? 19.804 2.290 46.290 1.00 17.29 111 ILE A N 1
ATOM 896 C CA . ILE A 1 112 ? 20.157 3.574 45.683 1.00 18.34 111 ILE A CA 1
ATOM 897 C C . ILE A 1 112 ? 20.998 4.355 46.687 1.00 19.93 111 ILE A C 1
ATOM 898 O O . ILE A 1 112 ? 22.086 4.827 46.325 1.00 17.09 111 ILE A O 1
ATOM 903 N N . HIS A 1 113 ? 20.559 4.415 47.952 1.00 16.66 112 HIS A N 1
ATOM 904 C CA . HIS A 1 113 ? 21.382 5.084 48.977 1.00 20.17 112 HIS A CA 1
ATOM 905 C C . HIS A 1 113 ? 22.753 4.486 49.084 1.00 18.48 112 HIS A C 1
ATOM 906 O O . HIS A 1 113 ? 23.743 5.209 49.260 1.00 23.10 112 HIS A O 1
ATOM 913 N N . GLY A 1 114 ? 22.843 3.174 48.918 1.00 20.76 113 GLY A N 1
ATOM 914 C CA . GLY A 1 114 ? 24.108 2.493 48.978 1.00 18.18 113 GLY A CA 1
ATOM 915 C C . GLY A 1 114 ? 25.086 2.884 47.901 1.00 23.37 113 GLY A C 1
ATOM 916 O O . GLY A 1 114 ? 26.310 2.889 48.128 1.00 20.02 113 GLY A O 1
ATOM 917 N N . LEU A 1 115 ? 24.568 3.198 46.709 1.00 22.11 114 LEU A N 1
ATOM 918 C CA . LEU A 1 115 ? 25.433 3.650 45.613 1.00 19.81 114 LEU A CA 1
ATOM 919 C C . LEU A 1 115 ? 25.897 5.079 45.874 1.00 19.47 114 LEU A C 1
ATOM 920 O O . LEU A 1 115 ? 27.054 5.394 45.709 1.00 17.33 114 LEU A O 1
ATOM 925 N N . ILE A 1 116 ? 24.976 5.940 46.275 1.00 18.53 115 ILE A N 1
ATOM 926 C CA . ILE A 1 116 ? 25.313 7.360 46.466 1.00 21.41 115 ILE A CA 1
ATOM 927 C C . ILE A 1 116 ? 26.196 7.581 47.690 1.00 18.66 115 ILE A C 1
ATOM 928 O O . ILE A 1 116 ? 26.970 8.509 47.713 1.00 21.11 115 ILE A O 1
ATOM 933 N N . ASP A 1 117 ? 26.122 6.685 48.684 1.00 17.70 116 ASP A N 1
ATOM 934 C CA . ASP A 1 117 ? 27.012 6.745 49.830 1.00 19.07 116 ASP A CA 1
ATOM 935 C C . ASP A 1 117 ? 28.414 6.622 49.337 1.00 18.61 116 ASP A C 1
ATOM 936 O O . ASP A 1 117 ? 29.333 7.092 49.989 1.00 21.06 116 ASP A O 1
ATOM 941 N N . G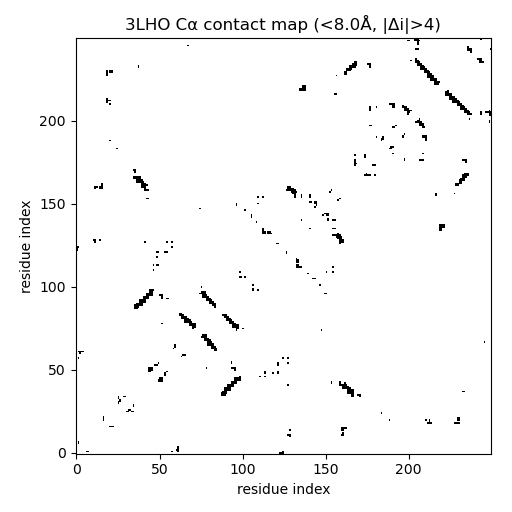LN A 1 118 ? 28.627 5.999 48.194 1.00 17.18 117 GLN A N 1
ATOM 942 C CA . GLN A 1 118 ? 30.024 5.852 47.715 1.00 16.21 117 GLN A CA 1
ATOM 943 C C . GLN A 1 118 ? 30.598 7.066 46.984 1.00 20.13 117 GLN A C 1
ATOM 944 O O . GLN A 1 118 ? 31.827 7.127 46.725 1.00 19.62 117 GLN A O 1
ATOM 950 N N . VAL A 1 119 ? 29.732 8.012 46.633 1.00 17.38 118 VAL A N 1
ATOM 951 C CA . VAL A 1 119 ? 30.149 9.266 46.002 1.00 17.18 118 VAL A CA 1
ATOM 952 C C . VAL A 1 119 ? 30.871 10.166 47.029 1.00 17.63 118 VAL A C 1
ATOM 953 O O . VAL A 1 119 ? 30.305 10.545 48.052 1.00 17.31 118 VAL A O 1
ATOM 957 N N . ASP A 1 120 ? 32.134 10.468 46.758 1.00 17.34 119 ASP A N 1
ATOM 958 C CA . ASP A 1 120 ? 32.841 11.500 47.499 1.00 17.29 119 ASP A CA 1
ATOM 959 C C . ASP A 1 120 ? 32.231 12.875 47.301 1.00 13.84 119 ASP A C 1
ATOM 960 O O . ASP A 1 120 ? 32.149 13.388 46.168 1.00 14.32 119 ASP A O 1
ATOM 965 N N . ILE A 1 121 ? 31.803 13.494 48.397 1.00 16.42 120 ILE A N 1
ATOM 966 C CA . ILE A 1 121 ? 31.115 14.800 48.311 1.00 16.75 120 ILE A CA 1
ATOM 967 C C . ILE A 1 121 ? 32.011 15.810 47.588 1.00 16.93 120 ILE A C 1
ATOM 968 O O . ILE A 1 121 ? 31.544 16.665 46.853 1.00 14.03 120 ILE A O 1
ATOM 973 N N . ALA A 1 122 ? 33.324 15.679 47.769 1.00 13.59 121 ALA A N 1
ATOM 974 C CA . ALA A 1 122 ? 34.237 16.589 47.116 1.00 18.14 121 ALA A CA 1
ATOM 975 C C . ALA A 1 122 ? 34.208 16.506 45.587 1.00 17.24 121 ALA A C 1
ATOM 976 O O . ALA A 1 122 ? 34.508 17.480 44.923 1.00 18.78 121 ALA A O 1
ATOM 978 N N . ALA A 1 123 ? 33.835 15.353 45.046 1.00 14.27 122 ALA A N 1
ATOM 979 C CA . ALA A 1 123 ? 33.776 15.150 43.620 1.00 15.35 122 ALA A CA 1
ATOM 980 C C . ALA A 1 123 ? 32.674 16.009 43.004 1.00 18.13 122 ALA A C 1
ATOM 981 O O . ALA A 1 123 ? 32.754 16.361 41.821 1.00 16.52 122 ALA A O 1
ATOM 983 N N . THR A 1 124 ? 31.670 16.367 43.816 1.00 14.02 123 THR A N 1
ATOM 984 C CA . THR A 1 124 ? 30.469 16.996 43.288 1.00 19.36 123 THR A CA 1
ATOM 985 C C . THR A 1 124 ? 30.699 18.456 42.923 1.00 20.87 123 THR A C 1
ATOM 986 O O . THR A 1 124 ? 29.867 19.048 42.222 1.00 20.48 123 THR A O 1
ATOM 990 N N . THR A 1 125 ? 31.822 19.024 43.378 1.00 18.73 124 THR A N 1
ATOM 991 C CA . THR A 1 125 ? 32.178 20.389 43.011 1.00 20.78 124 THR A CA 1
ATOM 992 C C . THR A 1 125 ? 33.368 20.480 42.028 1.00 21.69 124 THR A C 1
ATOM 993 O O . THR A 1 125 ? 33.803 21.584 41.673 1.00 23.64 124 THR A O 1
ATOM 997 N N . ALA A 1 126 ? 33.861 19.337 41.549 1.00 19.86 125 ALA A N 1
ATOM 998 C CA . ALA A 1 126 ? 34.970 19.321 40.588 1.00 21.32 125 ALA A CA 1
ATOM 999 C C . ALA A 1 126 ? 34.378 19.568 39.214 1.00 21.53 125 ALA A C 1
ATOM 1000 O O . ALA A 1 126 ? 33.191 19.287 38.979 1.00 19.24 125 ALA A O 1
ATOM 1002 N N . ASP A 1 127 ? 35.219 20.042 38.300 1.00 22.68 126 ASP A N 1
ATOM 1003 C CA . ASP A 1 127 ? 34.731 20.428 36.979 1.00 24.81 126 ASP A CA 1
ATOM 1004 C C . ASP A 1 127 ? 34.173 19.299 36.162 1.00 20.82 126 ASP A C 1
ATOM 1005 O O . ASP A 1 127 ? 33.418 19.560 35.234 1.00 19.28 126 ASP A O 1
ATOM 1010 N N . ASN A 1 128 ? 34.593 18.065 36.440 1.00 19.74 127 ASN A N 1
ATOM 1011 C CA . ASN A 1 128 ? 34.189 16.941 35.633 1.00 19.21 127 ASN A CA 1
ATOM 1012 C C . ASN A 1 128 ? 32.994 16.233 36.191 1.00 19.36 127 ASN A C 1
ATOM 1013 O O . ASN A 1 128 ? 32.635 15.167 35.664 1.00 19.70 127 ASN A O 1
ATOM 1018 N N . PHE A 1 129 ? 32.357 16.783 37.236 1.00 18.58 128 PHE A N 1
ATOM 1019 C CA . PHE A 1 129 ? 31.328 15.990 37.906 1.00 16.00 128 PHE A CA 1
ATOM 1020 C C . PHE A 1 129 ? 30.187 15.525 36.987 1.00 17.78 128 PHE A C 1
ATOM 1021 O O . PHE A 1 129 ? 29.751 14.370 37.074 1.00 16.17 128 PHE A O 1
ATOM 1029 N N . ILE A 1 130 ? 29.678 16.384 36.111 1.00 16.36 129 ILE A N 1
ATOM 1030 C CA . ILE A 1 130 ? 28.512 15.975 35.319 1.00 17.61 129 ILE A CA 1
ATOM 1031 C C . ILE A 1 130 ? 28.876 14.953 34.203 1.00 15.85 129 ILE A C 1
ATOM 1032 O O . ILE A 1 130 ? 28.010 14.396 33.574 1.00 16.93 129 ILE A O 1
ATOM 1037 N N . TYR A 1 131 ? 30.172 14.736 33.965 1.00 14.63 130 TYR A N 1
ATOM 1038 C CA . TYR A 1 131 ? 30.630 13.655 33.078 1.00 18.77 130 TYR A CA 1
ATOM 1039 C C . TYR A 1 131 ? 31.647 12.724 33.755 1.00 19.31 130 TYR A C 1
ATOM 1040 O O . TYR A 1 131 ? 32.521 12.156 33.087 1.00 19.82 130 TYR A O 1
ATOM 1049 N N . SER A 1 132 ? 31.510 12.565 35.076 1.00 20.16 131 SER A N 1
ATOM 1050 C CA . SER A 1 132 ? 32.493 11.814 35.910 1.00 18.11 131 SER A CA 1
ATOM 1051 C C . SER A 1 132 ? 32.181 10.293 35.887 1.00 18.87 131 SER A C 1
ATOM 1052 O O . SER A 1 132 ? 32.972 9.472 36.321 1.00 20.00 131 SER A O 1
ATOM 1055 N N . GLY A 1 133 ? 30.988 9.914 35.458 1.00 17.94 132 GLY A N 1
ATOM 1056 C CA . GLY A 1 133 ? 30.615 8.476 35.397 1.00 17.72 132 GLY A CA 1
ATOM 1057 C C . GLY A 1 133 ? 30.199 7.875 36.727 1.00 20.91 132 GLY A C 1
ATOM 1058 O O . GLY A 1 133 ? 29.560 8.535 37.591 1.00 19.33 132 GLY A O 1
ATOM 1059 N N . ARG A 1 134 ? 30.529 6.599 36.867 1.00 18.74 133 ARG A N 1
ATOM 1060 C CA . ARG A 1 134 ? 30.143 5.840 38.021 1.00 22.45 133 ARG A CA 1
ATOM 1061 C C . ARG A 1 134 ? 31.101 6.058 39.153 1.00 20.55 133 ARG A C 1
ATOM 1062 O O . ARG A 1 134 ? 32.284 5.920 38.967 1.00 26.34 133 ARG A O 1
ATOM 1070 N N . HIS A 1 135 ? 30.578 6.283 40.340 1.00 20.80 134 HIS A N 1
ATOM 1071 C CA . HIS A 1 135 ? 31.413 6.449 41.528 1.00 20.98 134 HIS A CA 1
ATOM 1072 C C . HIS A 1 135 ? 31.300 5.248 42.498 1.00 23.20 134 HIS A C 1
ATOM 1073 O O . HIS A 1 135 ? 31.889 5.272 43.587 1.00 25.50 134 HIS A O 1
ATOM 1080 N N . TRP A 1 136 ? 30.538 4.222 42.104 1.00 19.41 135 TRP A N 1
ATOM 1081 C CA . TRP A 1 136 ? 30.144 3.132 42.992 1.00 15.36 135 TRP A CA 1
ATOM 1082 C C . TRP A 1 136 ? 30.367 1.792 42.306 1.00 17.54 135 TRP A C 1
ATOM 1083 O O . TRP A 1 136 ? 30.322 1.705 41.093 1.00 19.69 135 TRP A O 1
ATOM 1094 N N . ASP A 1 137 ? 30.700 0.790 43.108 1.00 22.38 136 ASP A N 1
ATOM 1095 C CA . ASP A 1 137 ? 30.565 -0.625 42.732 1.00 20.78 136 ASP A CA 1
ATOM 1096 C C . ASP A 1 137 ? 29.089 -0.995 42.724 1.00 19.60 136 ASP A C 1
ATOM 1097 O O . ASP A 1 137 ? 28.322 -0.579 43.595 1.00 19.55 136 ASP A O 1
ATOM 1102 N N . VAL A 1 138 ? 28.697 -1.782 41.742 1.00 19.44 137 VAL A N 1
ATOM 1103 C CA . VAL A 1 138 ? 27.325 -2.259 41.690 1.00 18.82 137 VAL A CA 1
ATOM 1104 C C . VAL A 1 138 ? 27.318 -3.646 41.054 1.00 20.04 137 VAL A C 1
ATOM 1105 O O . VAL A 1 138 ? 28.092 -3.917 40.116 1.00 18.04 137 VAL A O 1
ATOM 1109 N N . ASP A 1 139 ? 26.464 -4.518 41.579 1.00 17.92 138 ASP A N 1
ATOM 1110 C CA . ASP A 1 139 ? 26.357 -5.898 41.054 1.00 18.70 138 ASP A CA 1
ATOM 1111 C C . ASP A 1 139 ? 25.092 -6.081 40.199 1.00 16.59 138 ASP A C 1
ATOM 1112 O O . ASP A 1 139 ? 24.212 -5.210 40.159 1.00 17.18 138 ASP A O 1
ATOM 1117 N N . LYS A 1 140 ? 25.005 -7.227 39.538 1.00 17.56 139 LYS A N 1
ATOM 1118 C CA . LYS A 1 140 ? 23.941 -7.463 38.565 1.00 18.14 139 LYS A CA 1
ATOM 1119 C C . LYS A 1 140 ? 22.589 -7.521 39.236 1.00 18.12 139 LYS A C 1
ATOM 1120 O O . LYS A 1 140 ? 21.621 -6.998 38.689 1.00 18.70 139 LYS A O 1
ATOM 1126 N N . ALA A 1 141 ? 22.517 -8.133 40.424 1.00 18.09 140 ALA A N 1
ATOM 1127 C CA . ALA A 1 141 ? 21.238 -8.297 41.128 1.00 18.82 140 ALA A CA 1
ATOM 1128 C C . ALA A 1 141 ? 20.693 -6.946 41.542 1.00 16.48 140 ALA A C 1
ATOM 1129 O O . ALA A 1 141 ? 19.457 -6.730 41.523 1.00 20.15 140 ALA A O 1
ATOM 1131 N N . THR A 1 142 ? 21.593 -6.043 41.919 1.00 19.04 141 THR A N 1
ATOM 1132 C CA . THR A 1 142 ? 21.197 -4.653 42.275 1.00 18.21 141 THR A CA 1
ATOM 1133 C C . THR A 1 142 ? 20.648 -3.916 41.066 1.00 18.74 141 THR A C 1
ATOM 1134 O O . THR A 1 142 ? 19.572 -3.309 41.130 1.00 17.23 141 THR A O 1
ATOM 1138 N N . TYR A 1 143 ? 21.378 -3.985 39.952 1.00 17.38 142 TYR A N 1
ATOM 1139 C CA . TYR A 1 143 ? 20.903 -3.458 38.696 1.00 17.49 142 TYR A CA 1
ATOM 1140 C C . TYR A 1 143 ? 19.522 -3.974 38.339 1.00 16.70 142 TYR A C 1
ATOM 1141 O O . TYR A 1 143 ? 18.656 -3.179 37.996 1.00 18.03 142 TYR A O 1
ATOM 1150 N N . GLN A 1 144 ? 19.301 -5.293 38.446 1.00 17.66 143 GLN A N 1
ATOM 1151 C CA . GLN A 1 144 ? 17.979 -5.866 38.119 1.00 18.83 143 GLN A CA 1
ATOM 1152 C C . GLN A 1 144 ? 16.856 -5.417 39.028 1.00 17.29 143 GLN A C 1
ATOM 1153 O O . GLN A 1 144 ? 15.726 -5.222 38.555 1.00 19.17 143 GLN A O 1
ATOM 1159 N N . ALA A 1 145 ? 17.145 -5.308 40.327 1.00 17.33 144 ALA A N 1
ATOM 1160 C CA . ALA A 1 145 ? 16.144 -4.865 41.324 1.00 19.45 144 ALA A CA 1
ATOM 1161 C C . ALA A 1 145 ? 15.703 -3.436 40.989 1.00 17.45 144 ALA A C 1
ATOM 1162 O O . ALA A 1 145 ? 14.531 -3.134 41.015 1.00 18.44 144 ALA A O 1
ATOM 1164 N N . LEU A 1 146 ? 16.660 -2.570 40.648 1.00 19.85 145 LEU A N 1
ATOM 1165 C CA A LEU A 1 146 ? 16.329 -1.195 40.238 0.50 17.92 145 LEU A CA 1
ATOM 1166 C CA B LEU A 1 146 ? 16.337 -1.202 40.224 0.50 18.49 145 LEU A CA 1
ATOM 1167 C C . LEU A 1 146 ? 15.503 -1.215 38.952 1.00 18.36 145 LEU A C 1
ATOM 1168 O O . LEU A 1 146 ? 14.430 -0.563 38.861 1.00 16.58 145 LEU A O 1
ATOM 1177 N N . LEU A 1 147 ? 15.981 -1.995 37.982 1.00 20.30 146 LEU A N 1
ATOM 1178 C CA . LEU A 1 147 ? 15.366 -2.070 36.665 1.00 19.78 146 LEU A CA 1
ATOM 1179 C C . LEU A 1 147 ? 13.912 -2.545 36.773 1.00 19.76 146 LEU A C 1
ATOM 1180 O O . LEU A 1 147 ? 13.094 -2.077 36.039 1.00 21.56 146 LEU A O 1
ATOM 1185 N N . ALA A 1 148 ? 13.599 -3.380 37.750 1.00 19.86 147 ALA A N 1
ATOM 1186 C CA . ALA A 1 148 ? 12.235 -3.924 37.907 1.00 22.73 147 ALA A CA 1
ATOM 1187 C C . ALA A 1 148 ? 11.237 -2.833 38.273 1.00 23.75 147 ALA A C 1
ATOM 1188 O O . ALA A 1 148 ? 10.061 -2.956 37.985 1.00 26.57 147 ALA A O 1
ATOM 1190 N N . GLU A 1 149 ? 11.707 -1.767 38.904 1.00 22.38 148 GLU A N 1
ATOM 1191 C CA . GLU A 1 149 ? 10.816 -0.684 39.319 1.00 21.11 148 GLU A CA 1
ATOM 1192 C C . GLU A 1 149 ? 11.051 0.621 38.546 1.00 21.04 148 GLU A C 1
ATOM 1193 O O . GLU A 1 149 ? 10.140 1.413 38.410 1.00 22.19 148 GLU A O 1
ATOM 1199 N N . SER A 1 150 ? 12.270 0.841 38.047 1.00 18.31 149 SER A N 1
ATOM 1200 C CA . SER A 1 150 ? 12.609 2.082 37.373 1.00 17.89 149 SER A CA 1
ATOM 1201 C C . SER A 1 150 ? 13.754 1.934 36.384 1.00 17.64 149 SER A C 1
ATOM 1202 O O . SER A 1 150 ? 14.929 1.771 36.791 1.00 16.51 149 SER A O 1
ATOM 1205 N N . GLU A 1 151 ? 13.442 2.038 35.087 1.00 18.11 150 GLU A N 1
ATOM 1206 C CA . GLU A 1 151 ? 14.514 2.083 34.060 1.00 20.30 150 GLU A CA 1
ATOM 1207 C C . GLU A 1 151 ? 15.454 3.261 34.306 1.00 19.15 150 GLU A C 1
ATOM 1208 O O . GLU A 1 151 ? 16.680 3.178 34.100 1.00 17.85 150 GLU A O 1
ATOM 1214 N N . TYR A 1 152 ? 14.871 4.387 34.703 1.00 17.31 151 TYR A N 1
ATOM 1215 C CA . TYR A 1 152 ? 15.649 5.593 35.019 1.00 16.34 151 TYR A CA 1
ATOM 1216 C C . TYR A 1 152 ? 16.694 5.331 36.080 1.00 14.80 151 TYR A C 1
ATOM 1217 O O . TYR A 1 152 ? 17.904 5.599 35.867 1.00 16.96 151 TYR A O 1
ATOM 1226 N N . ALA A 1 153 ? 16.242 4.790 37.223 1.00 17.02 152 ALA A N 1
ATOM 1227 C CA . ALA A 1 153 ? 17.163 4.429 38.314 1.00 16.53 152 ALA A CA 1
ATOM 1228 C C . ALA A 1 153 ? 18.244 3.471 37.854 1.00 17.15 152 ALA A C 1
ATOM 1229 O O . ALA A 1 153 ? 19.446 3.655 38.171 1.00 15.08 152 ALA A O 1
ATOM 1231 N N . ALA A 1 154 ? 17.854 2.459 37.068 1.00 15.58 153 ALA A N 1
ATOM 1232 C CA . ALA A 1 154 ? 18.857 1.456 36.604 1.00 16.92 153 ALA A CA 1
ATOM 1233 C C . ALA A 1 154 ? 19.937 2.064 35.699 1.00 14.46 153 ALA A C 1
ATOM 1234 O O . ALA A 1 154 ? 21.167 1.783 35.835 1.00 17.69 153 ALA A O 1
ATOM 1236 N N . TRP A 1 155 ? 19.499 2.960 34.817 1.00 17.57 154 TRP A N 1
ATOM 1237 C CA . TRP A 1 155 ? 20.377 3.678 33.925 1.00 18.31 154 TRP A CA 1
ATOM 1238 C C . TRP A 1 155 ? 21.389 4.475 34.713 1.00 19.66 154 TRP A C 1
ATOM 1239 O O . TRP A 1 155 ? 22.574 4.394 34.439 1.00 14.04 154 TRP A O 1
ATOM 1250 N N . VAL A 1 156 ? 20.919 5.239 35.688 1.00 18.23 155 VAL A N 1
ATOM 1251 C CA . VAL A 1 156 ? 21.843 6.029 36.505 1.00 16.75 155 VAL A CA 1
ATOM 1252 C C . VAL A 1 156 ? 22.773 5.103 37.283 1.00 16.72 155 VAL A C 1
ATOM 1253 O O . VAL A 1 156 ? 23.982 5.342 37.324 1.00 15.80 155 VAL A O 1
ATOM 1257 N N . ALA A 1 157 ? 22.235 3.996 37.824 1.00 15.13 156 ALA A N 1
ATOM 1258 C CA . ALA A 1 157 ? 23.080 3.024 38.537 1.00 15.00 156 ALA A CA 1
ATOM 1259 C C . ALA A 1 157 ? 24.167 2.438 37.623 1.00 16.45 156 ALA A C 1
ATOM 1260 O O . ALA A 1 157 ? 25.351 2.271 38.053 1.00 15.43 156 ALA A O 1
ATOM 1262 N N . ALA A 1 158 ? 23.814 2.149 36.366 1.00 15.66 157 ALA A N 1
ATOM 1263 C CA . ALA A 1 158 ? 24.778 1.519 35.416 1.00 17.77 157 ALA A CA 1
ATOM 1264 C C . ALA A 1 158 ? 25.828 2.479 34.865 1.00 18.07 157 ALA A C 1
ATOM 1265 O O . ALA A 1 158 ? 26.994 2.088 34.665 1.00 17.32 157 ALA A O 1
ATOM 1267 N N . LEU A 1 159 ? 25.438 3.711 34.576 1.00 21.22 158 LEU A N 1
ATOM 1268 C CA . LEU A 1 159 ? 26.338 4.629 33.814 1.00 19.14 158 LEU A CA 1
ATOM 1269 C C . LEU A 1 159 ? 26.824 5.863 34.591 1.00 16.19 158 LEU A C 1
ATOM 1270 O O . LEU A 1 159 ? 27.835 6.485 34.228 1.00 19.73 158 LEU A O 1
ATOM 1275 N N . GLY A 1 160 ? 26.136 6.172 35.676 1.00 16.67 159 GLY A N 1
ATOM 1276 C CA . GLY A 1 160 ? 26.499 7.274 36.543 1.00 16.48 159 GLY A CA 1
ATOM 1277 C C . GLY A 1 160 ? 26.220 8.655 35.958 1.00 16.65 159 GLY A C 1
ATOM 1278 O O . GLY A 1 160 ? 25.175 8.896 35.324 1.00 16.53 159 GLY A O 1
ATOM 1279 N N . TYR A 1 161 ? 27.132 9.575 36.241 1.00 15.83 160 TYR A N 1
ATOM 1280 C CA . TYR A 1 161 ? 26.966 10.984 35.922 1.00 14.19 160 TYR A CA 1
ATOM 1281 C C . TYR A 1 161 ? 27.605 11.289 34.589 1.00 16.42 160 TYR A C 1
ATOM 1282 O O . TYR A 1 161 ? 28.815 11.486 34.495 1.00 14.12 160 TYR A O 1
ATOM 1291 N N . ARG A 1 162 ? 26.786 11.274 33.555 1.00 13.27 161 ARG A N 1
ATOM 1292 C CA . ARG A 1 162 ? 27.198 11.478 32.160 1.00 15.10 161 ARG A CA 1
ATOM 1293 C C . ARG A 1 162 ? 25.958 11.988 31.425 1.00 15.76 161 ARG A C 1
ATOM 1294 O O . ARG A 1 162 ? 24.830 11.822 31.916 1.00 16.05 161 ARG A O 1
ATOM 1302 N N . ALA A 1 163 ? 26.114 12.658 30.289 1.00 15.90 162 ALA A N 1
ATOM 1303 C CA . ALA A 1 163 ? 24.876 13.166 29.577 1.00 14.26 162 ALA A CA 1
ATOM 1304 C C . ALA A 1 163 ? 24.010 11.994 29.198 1.00 15.91 162 ALA A C 1
ATOM 1305 O O . ALA A 1 163 ? 24.509 10.984 28.711 1.00 16.88 162 ALA A O 1
ATOM 1307 N N . ASN A 1 164 ? 22.699 12.097 29.443 1.00 15.67 163 ASN A N 1
ATOM 1308 C CA . ASN A 1 164 ? 21.779 11.090 28.962 1.00 19.45 163 ASN A CA 1
ATOM 1309 C C . ASN A 1 164 ? 21.527 11.256 27.472 1.00 20.00 163 ASN A C 1
ATOM 1310 O O . ASN A 1 164 ? 21.456 10.268 26.750 1.00 15.94 163 ASN A O 1
ATOM 1315 N N . HIS A 1 165 ? 21.396 12.505 27.021 1.00 19.06 164 HIS A N 1
ATOM 1316 C CA . HIS A 1 165 ? 21.376 12.792 25.562 1.00 18.20 164 HIS A CA 1
ATOM 1317 C C . HIS A 1 165 ? 21.670 14.243 25.250 1.00 15.90 164 HIS A C 1
ATOM 1318 O O . HIS A 1 165 ? 21.509 15.121 26.108 1.00 16.32 164 HIS A O 1
ATOM 1325 N N . PHE A 1 166 ? 22.167 14.462 24.030 1.00 15.29 165 PHE A N 1
ATOM 1326 C CA . PHE A 1 166 ? 22.113 15.755 23.352 1.00 16.50 165 PHE A CA 1
ATOM 1327 C C . PHE A 1 166 ? 20.977 15.742 22.349 1.00 17.98 165 PHE A C 1
ATOM 1328 O O . PHE A 1 166 ? 20.682 14.689 21.771 1.00 15.94 165 PHE A O 1
ATOM 1336 N N . THR A 1 167 ? 20.381 16.916 22.133 1.00 15.99 166 THR A N 1
ATOM 1337 C CA . THR A 1 167 ? 19.318 17.102 21.171 1.00 17.75 166 THR A CA 1
ATOM 1338 C C . THR A 1 167 ? 19.614 18.232 20.192 1.00 16.90 166 THR A C 1
ATOM 1339 O O . THR A 1 167 ? 19.800 19.382 20.612 1.00 14.65 166 THR A O 1
ATOM 1343 N N . VAL A 1 168 ? 19.668 17.890 18.902 1.00 13.83 167 VAL A N 1
ATOM 1344 C CA . VAL A 1 168 ? 19.862 18.835 17.821 1.00 11.56 167 VAL A CA 1
ATOM 1345 C C . VAL A 1 168 ? 18.682 19.746 17.628 1.00 15.47 167 VAL A C 1
ATOM 1346 O O . VAL A 1 168 ? 17.535 19.296 17.686 1.00 14.20 167 VAL A O 1
ATOM 1350 N N . SER A 1 169 ? 18.953 21.040 17.430 1.00 14.27 168 SER A N 1
ATOM 1351 C CA . SER A 1 169 ? 17.922 21.983 17.147 1.00 16.41 168 SER A CA 1
ATOM 1352 C C . SER A 1 169 ? 17.678 21.956 15.645 1.00 16.21 168 SER A C 1
ATOM 1353 O O . SER A 1 169 ? 18.527 22.438 14.857 1.00 16.48 168 SER A O 1
ATOM 1356 N N . ILE A 1 170 ? 16.512 21.426 15.273 1.00 15.40 169 ILE A N 1
ATOM 1357 C CA A ILE A 1 170 ? 16.090 21.390 13.873 0.60 17.33 169 ILE A CA 1
ATOM 1358 C CA B ILE A 1 170 ? 16.063 21.393 13.877 0.40 16.71 169 ILE A CA 1
ATOM 1359 C C . ILE A 1 170 ? 15.857 22.835 13.399 1.00 15.29 169 ILE A C 1
ATOM 1360 O O . ILE A 1 170 ? 16.253 23.186 12.290 1.00 17.16 169 ILE A O 1
ATOM 1369 N N . ASN A 1 171 ? 15.245 23.655 14.254 1.00 14.13 170 ASN A N 1
ATOM 1370 C CA . ASN A 1 171 ? 15.057 25.087 13.981 1.00 12.86 170 ASN A CA 1
ATOM 1371 C C . ASN A 1 171 ? 16.318 25.699 13.386 1.00 17.51 170 ASN A C 1
ATOM 1372 O O . ASN A 1 171 ? 16.263 26.402 12.390 1.00 18.42 170 ASN A O 1
ATOM 1377 N N . ASP A 1 172 ? 17.462 25.403 13.998 1.00 16.54 171 ASP A N 1
ATOM 1378 C CA . ASP A 1 172 ? 18.733 26.022 13.623 1.00 17.47 171 ASP A CA 1
ATOM 1379 C C . ASP A 1 172 ? 19.502 25.358 12.484 1.00 19.15 171 ASP A C 1
ATOM 1380 O O . ASP A 1 172 ? 20.480 25.940 12.004 1.00 17.99 171 ASP A O 1
ATOM 1385 N N . LEU A 1 173 ? 19.082 24.180 12.029 1.00 17.78 172 LEU A N 1
ATOM 1386 C CA . LEU A 1 173 ? 19.804 23.520 10.913 1.00 18.79 172 LEU A CA 1
ATOM 1387 C C . LEU A 1 173 ? 19.534 24.294 9.610 1.00 18.80 172 LEU A C 1
ATOM 1388 O O . LEU A 1 173 ? 18.389 24.430 9.195 1.00 19.10 172 LEU A O 1
ATOM 1393 N N . PRO A 1 174 ? 20.583 24.834 8.974 1.00 21.42 173 PRO A N 1
ATOM 1394 C CA . PRO A 1 174 ? 20.311 25.616 7.765 1.00 23.36 173 PRO A CA 1
ATOM 1395 C C . PRO A 1 174 ? 19.743 24.861 6.563 1.00 24.50 173 PRO A C 1
ATOM 1396 O O . PRO A 1 174 ? 19.073 25.472 5.741 1.00 27.34 173 PRO A O 1
ATOM 1400 N N . GLU A 1 175 ? 19.997 23.557 6.461 1.00 22.91 174 GLU A N 1
ATOM 1401 C CA . GLU A 1 175 ? 19.591 22.799 5.275 1.00 22.46 174 GLU A CA 1
ATOM 1402 C C . GLU A 1 175 ? 18.272 22.053 5.407 1.00 20.93 174 GLU A C 1
ATOM 1403 O O . GLU A 1 175 ? 17.853 21.381 4.467 1.00 20.39 174 GLU A O 1
ATOM 1409 N N . PHE A 1 176 ? 17.643 22.098 6.567 1.00 18.62 175 PHE A N 1
ATOM 1410 C CA . PHE A 1 176 ? 16.427 21.319 6.796 1.00 17.78 175 PHE A CA 1
ATOM 1411 C C . PHE A 1 176 ? 15.347 22.208 7.355 1.00 18.07 175 PHE A C 1
ATOM 1412 O O . PHE A 1 176 ? 15.606 23.103 8.166 1.00 19.19 175 PHE A O 1
ATOM 1420 N N . GLU A 1 177 ? 14.117 21.967 6.936 1.00 18.13 176 GLU A N 1
ATOM 1421 C CA . GLU A 1 177 ? 12.988 22.643 7.539 1.00 16.26 176 GLU A CA 1
ATOM 1422 C C . GLU A 1 177 ? 12.211 21.731 8.499 1.00 18.87 176 GLU A C 1
ATOM 1423 O O . GLU A 1 177 ? 11.845 22.143 9.611 1.00 18.73 176 GLU A O 1
ATOM 1429 N N . ARG A 1 178 ? 11.957 20.492 8.071 1.00 15.52 177 ARG A N 1
ATOM 1430 C CA . ARG A 1 178 ? 11.018 19.626 8.764 1.00 20.21 177 ARG A CA 1
ATOM 1431 C C . ARG A 1 178 ? 11.727 18.460 9.404 1.00 19.81 177 ARG A C 1
ATOM 1432 O O . ARG A 1 178 ? 12.673 17.899 8.824 1.00 19.38 177 ARG A O 1
ATOM 1440 N N . ILE A 1 179 ? 11.245 18.070 10.587 1.00 20.64 178 ILE A N 1
ATOM 1441 C CA . ILE A 1 179 ? 11.752 16.880 11.288 1.00 21.62 178 ILE A CA 1
ATOM 1442 C C . ILE A 1 179 ? 11.667 15.628 10.378 1.00 21.29 178 ILE A C 1
ATOM 1443 O O . ILE A 1 179 ? 12.603 14.806 10.342 1.00 19.30 178 ILE A O 1
ATOM 1448 N N . GLU A 1 180 ? 10.575 15.510 9.617 1.00 22.21 179 GLU A N 1
ATOM 1449 C CA . GLU A 1 180 ? 10.421 14.399 8.661 1.00 24.08 179 GLU A CA 1
ATOM 1450 C C . GLU A 1 180 ? 11.578 14.335 7.671 1.00 23.71 179 GLU A C 1
ATOM 1451 O O . GLU A 1 180 ? 12.008 13.265 7.299 1.00 22.51 179 GLU A O 1
ATOM 1457 N N . ASP A 1 181 ? 12.083 15.488 7.249 1.00 22.10 180 ASP A N 1
ATOM 1458 C CA . ASP A 1 181 ? 13.170 15.508 6.287 1.00 21.12 180 ASP A CA 1
ATOM 1459 C C . ASP A 1 181 ? 14.481 15.139 6.946 1.00 18.81 180 ASP A C 1
ATOM 1460 O O . ASP A 1 181 ? 15.302 14.464 6.347 1.00 20.98 180 ASP A O 1
ATOM 1465 N N . VAL A 1 182 ? 14.684 15.560 8.185 1.00 17.56 181 VAL A N 1
ATOM 1466 C CA . VAL A 1 182 ? 15.896 15.124 8.930 1.00 15.93 181 VAL A CA 1
ATOM 1467 C C . VAL A 1 182 ? 15.862 13.610 9.121 1.00 16.97 181 VAL A C 1
ATOM 1468 O O . VAL A 1 182 ? 16.859 12.908 8.922 1.00 17.30 181 VAL A O 1
ATOM 1472 N N . ASN A 1 183 ? 14.704 13.108 9.527 1.00 16.71 182 ASN A N 1
ATOM 1473 C CA . ASN A 1 183 ? 14.523 11.670 9.745 1.00 18.44 182 ASN A CA 1
ATOM 1474 C C . ASN A 1 183 ? 14.818 10.871 8.487 1.00 21.27 182 ASN A C 1
ATOM 1475 O O . ASN A 1 183 ? 15.457 9.807 8.555 1.00 22.07 182 ASN A O 1
ATOM 1480 N N . GLN A 1 184 ? 14.402 11.395 7.338 1.00 22.63 183 GLN A N 1
ATOM 1481 C CA . GLN A 1 184 ? 14.629 10.697 6.076 1.00 24.93 183 GLN A CA 1
ATOM 1482 C C . GLN A 1 184 ? 16.128 10.651 5.757 1.00 24.98 183 GLN A C 1
ATOM 1483 O O . GLN A 1 184 ? 16.629 9.600 5.374 1.00 25.38 183 GLN A O 1
ATOM 1489 N N . ALA A 1 185 ? 16.847 11.760 5.961 1.00 24.02 184 ALA A N 1
ATOM 1490 C CA . ALA A 1 185 ? 18.307 11.807 5.726 1.00 23.60 184 ALA A CA 1
ATOM 1491 C C . ALA A 1 185 ? 19.049 10.820 6.631 1.00 24.58 184 ALA A C 1
ATOM 1492 O O . ALA A 1 185 ? 20.069 10.239 6.249 1.00 24.34 184 ALA A O 1
ATOM 1494 N N . LEU A 1 186 ? 18.569 10.691 7.861 1.00 22.77 185 LEU A N 1
ATOM 1495 C CA . LEU A 1 186 ? 19.187 9.784 8.814 1.00 23.60 185 LEU A CA 1
ATOM 1496 C C . LEU A 1 186 ? 19.002 8.337 8.350 1.00 21.77 185 LEU A C 1
ATOM 1497 O O . LEU A 1 186 ? 19.949 7.563 8.352 1.00 20.09 185 LEU A O 1
ATOM 1502 N N . LYS A 1 187 ? 17.781 7.991 7.972 1.00 20.72 186 LYS A N 1
ATOM 1503 C CA . LYS A 1 187 ? 17.513 6.622 7.470 1.00 24.96 186 LYS A CA 1
ATOM 1504 C C . LYS A 1 187 ? 18.295 6.311 6.185 1.00 25.66 186 LYS A C 1
ATOM 1505 O O . LYS A 1 187 ? 18.881 5.232 6.071 1.00 26.71 186 LYS A O 1
ATOM 1511 N N . GLN A 1 188 ? 18.323 7.258 5.249 1.00 25.37 187 GLN A N 1
ATOM 1512 C CA . GLN A 1 188 ? 19.111 7.116 4.007 1.00 27.28 187 GLN A CA 1
ATOM 1513 C C . GLN A 1 188 ? 20.610 6.922 4.291 1.00 28.32 187 GLN A C 1
ATOM 1514 O O . GLN A 1 188 ? 21.284 6.176 3.573 1.00 29.99 187 GLN A O 1
ATOM 1520 N N . ALA A 1 189 ? 21.123 7.547 5.352 1.00 26.20 188 ALA A N 1
ATOM 1521 C CA . ALA A 1 189 ? 22.537 7.366 5.755 1.00 26.33 188 ALA A CA 1
ATOM 1522 C C . ALA A 1 189 ? 22.784 6.082 6.575 1.00 27.67 188 ALA A C 1
ATOM 1523 O O . ALA A 1 189 ? 23.918 5.813 7.004 1.00 30.02 188 ALA A O 1
ATOM 1525 N N . GLY A 1 190 ? 21.728 5.317 6.840 1.00 27.23 189 GLY A N 1
ATOM 1526 C CA . GLY A 1 190 ? 21.866 3.998 7.454 1.00 26.84 189 GLY A CA 1
ATOM 1527 C C . GLY A 1 190 ? 21.728 3.969 8.955 1.00 27.24 189 GLY A C 1
ATOM 1528 O O . GLY A 1 190 ? 22.155 3.013 9.586 1.00 27.20 189 GLY A O 1
ATOM 1529 N N . PHE A 1 191 ? 21.137 5.016 9.543 1.00 26.10 190 PHE A N 1
ATOM 1530 C CA . PHE A 1 191 ? 20.816 5.020 10.965 1.00 23.81 190 PHE A CA 1
ATOM 1531 C C . PHE A 1 191 ? 19.392 4.526 11.144 1.00 23.37 190 PHE A C 1
ATOM 1532 O O . PHE A 1 191 ? 18.585 4.706 10.259 1.00 27.37 190 PHE A O 1
ATOM 1540 N N . VAL A 1 192 ? 19.129 3.864 12.269 1.00 23.87 191 VAL A N 1
ATOM 1541 C CA A VAL A 1 192 ? 17.780 3.440 12.612 0.50 25.71 191 VAL A CA 1
ATOM 1542 C CA B VAL A 1 192 ? 17.807 3.392 12.659 0.50 24.54 191 VAL A CA 1
ATOM 1543 C C . VAL A 1 192 ? 17.227 4.319 13.732 1.00 25.62 191 VAL A C 1
ATOM 1544 O O . VAL A 1 192 ? 17.907 4.638 14.707 1.00 27.38 191 VAL A O 1
ATOM 1551 N N . LEU A 1 193 ? 15.971 4.710 13.564 1.00 25.47 192 LEU A N 1
ATOM 1552 C CA . LEU A 1 193 ? 15.289 5.587 14.480 1.00 24.29 192 LEU A CA 1
ATOM 1553 C C . LEU A 1 193 ? 14.417 4.823 15.436 1.00 25.83 192 LEU A C 1
ATOM 1554 O O . LEU A 1 193 ? 13.921 3.744 15.086 1.00 27.66 192 LEU A O 1
ATOM 1559 N N . ASN A 1 194 ? 14.207 5.364 16.632 1.00 23.81 193 ASN A N 1
ATOM 1560 C CA A ASN A 1 194 ? 13.190 4.821 17.526 0.60 25.58 193 ASN A CA 1
ATOM 1561 C CA B ASN A 1 194 ? 13.205 4.849 17.548 0.40 25.18 193 ASN A CA 1
ATOM 1562 C C . ASN A 1 194 ? 11.838 5.078 16.921 1.00 26.71 193 ASN A C 1
ATOM 1563 O O . ASN A 1 194 ? 11.479 6.227 16.636 1.00 23.80 193 ASN A O 1
ATOM 1572 N N . SER A 1 195 ? 11.071 4.010 16.715 1.00 29.52 194 SER A N 1
ATOM 1573 C CA . SER A 1 195 ? 9.744 4.171 16.137 1.00 32.67 194 SER A CA 1
ATOM 1574 C C . SER A 1 195 ? 8.635 3.730 17.083 1.00 35.72 194 SER A C 1
ATOM 1575 O O . SER A 1 195 ? 7.504 3.590 16.661 1.00 36.75 194 SER A O 1
ATOM 1578 N N . SER A 1 196 ? 8.929 3.576 18.364 1.00 39.60 195 SER A N 1
ATOM 1579 C CA . SER A 1 196 ? 7.874 3.205 19.303 1.00 43.71 195 SER A CA 1
ATOM 1580 C C . SER A 1 196 ? 6.711 4.174 19.267 1.00 43.45 195 SER A C 1
ATOM 1581 O O . SER A 1 196 ? 5.694 3.870 18.672 1.00 45.36 195 SER A O 1
ATOM 1584 N N . GLY A 1 197 ? 6.838 5.345 19.868 1.00 44.76 196 GLY A N 1
ATOM 1585 C CA . GLY A 1 197 ? 5.710 6.296 19.821 1.00 45.11 196 GLY A CA 1
ATOM 1586 C C . GLY A 1 197 ? 5.300 6.820 18.439 1.00 42.99 196 GLY A C 1
ATOM 1587 O O . GLY A 1 197 ? 4.588 7.807 18.373 1.00 47.29 196 GLY A O 1
ATOM 1588 N N . GLY A 1 198 ? 5.685 6.147 17.345 1.00 39.04 197 GLY A N 1
ATOM 1589 C CA . GLY A 1 198 ? 5.803 6.790 16.022 1.00 35.64 197 GLY A CA 1
ATOM 1590 C C . GLY A 1 198 ? 7.220 7.371 15.887 1.00 32.14 197 GLY A C 1
ATOM 1591 O O . GLY A 1 198 ? 7.883 7.618 16.899 1.00 31.17 197 GLY A O 1
ATOM 1592 N N . GLU A 1 199 ? 7.706 7.561 14.658 1.00 29.01 198 GLU A N 1
ATOM 1593 C CA . GLU A 1 199 ? 9.060 8.090 14.456 1.00 27.36 198 GLU A CA 1
ATOM 1594 C C . GLU A 1 199 ? 9.162 9.561 14.887 1.00 26.63 198 GLU A C 1
ATOM 1595 O O . GLU A 1 199 ? 10.257 10.040 15.153 1.00 22.49 198 GLU A O 1
ATOM 1601 N N . VAL A 1 200 ? 8.032 10.277 14.869 1.00 25.71 199 VAL A N 1
ATOM 1602 C CA . VAL A 1 200 ? 7.959 11.665 15.332 1.00 25.79 199 VAL A CA 1
ATOM 1603 C C . VAL A 1 200 ? 6.988 11.701 16.480 1.00 25.54 199 VAL A C 1
ATOM 1604 O O . VAL A 1 200 ? 5.874 11.225 16.349 1.00 26.11 199 VAL A O 1
ATOM 1608 N N . LYS A 1 201 ? 7.428 12.230 17.614 1.00 25.37 200 LYS A N 1
ATOM 1609 C CA . LYS A 1 201 ? 6.578 12.422 18.778 1.00 26.09 200 LYS A CA 1
ATOM 1610 C C . LYS A 1 201 ? 6.167 13.890 18.814 1.00 27.06 200 LYS A C 1
ATOM 1611 O O . LYS A 1 201 ? 7.009 14.785 18.670 1.00 27.37 200 LYS A O 1
ATOM 1617 N N . GLY A 1 202 ? 4.869 14.131 18.965 1.00 26.96 201 GLY A N 1
ATOM 1618 C CA . GLY A 1 202 ? 4.322 15.478 18.992 1.00 24.69 201 GLY A CA 1
ATOM 1619 C C . GLY A 1 202 ? 4.010 15.939 17.591 1.00 26.53 201 GLY A C 1
ATOM 1620 O O . GLY A 1 202 ? 3.954 15.137 16.661 1.00 25.86 201 GLY A O 1
ATOM 1621 N N . SER A 1 203 ? 3.789 17.240 17.437 1.00 27.18 202 SER A N 1
ATOM 1622 C CA . SER A 1 203 ? 3.193 17.780 16.222 1.00 26.56 202 SER A CA 1
ATOM 1623 C C . SER A 1 203 ? 3.329 19.289 16.273 1.00 26.33 202 SER A C 1
ATOM 1624 O O . SER A 1 203 ? 3.599 19.831 17.346 1.00 25.56 202 SER A O 1
ATOM 1627 N N . PRO A 1 204 ? 3.123 19.976 15.130 1.00 25.59 203 PRO A N 1
ATOM 1628 C CA . PRO A 1 204 ? 3.108 21.436 15.182 1.00 25.93 203 PRO A CA 1
ATOM 1629 C C . PRO A 1 204 ? 2.054 21.980 16.141 1.00 26.65 203 PRO A C 1
ATOM 1630 O O . PRO A 1 204 ? 2.257 23.026 16.770 1.00 24.89 203 PRO A O 1
ATOM 1634 N N . GLU A 1 205 ? 0.946 21.265 16.261 1.00 26.40 204 GLU A N 1
ATOM 1635 C CA . GLU A 1 205 ? -0.162 21.721 17.080 1.00 29.99 204 GLU A CA 1
ATOM 1636 C C . GLU A 1 205 ? 0.147 21.700 18.576 1.00 31.05 204 GLU A C 1
ATOM 1637 O O . GLU A 1 205 ? -0.495 22.425 19.324 1.00 31.24 204 GLU A O 1
ATOM 1643 N N . VAL A 1 206 ? 1.098 20.866 19.012 1.00 27.22 205 VAL A N 1
ATOM 1644 C CA . VAL A 1 206 ? 1.535 20.854 20.411 1.00 26.23 205 VAL A CA 1
ATOM 1645 C C . VAL A 1 206 ? 2.876 21.556 20.580 1.00 27.87 205 VAL A C 1
ATOM 1646 O O . VAL A 1 206 ? 3.506 21.464 21.649 1.00 28.03 205 VAL A O 1
ATOM 1650 N N . LEU A 1 207 ? 3.294 22.250 19.515 1.00 25.76 206 LEU A N 1
ATOM 1651 C CA . LEU A 1 207 ? 4.419 23.197 19.518 1.00 26.28 206 LEU A CA 1
ATOM 1652 C C . LEU A 1 207 ? 5.821 22.563 19.681 1.00 22.01 206 LEU A C 1
ATOM 1653 O O . LEU A 1 207 ? 6.814 23.270 19.896 1.00 21.20 206 LEU A O 1
ATOM 1658 N N . LEU A 1 208 ? 5.890 21.245 19.550 1.00 22.18 207 LEU A N 1
ATOM 1659 C CA . LEU A 1 208 ? 7.129 20.508 19.750 1.00 20.73 207 LEU A CA 1
ATOM 1660 C C . LEU A 1 208 ? 7.082 19.183 19.004 1.00 21.76 207 LEU A C 1
ATOM 1661 O O . LEU A 1 208 ? 6.116 18.428 19.120 1.00 19.21 207 LEU A O 1
ATOM 1666 N N . GLU A 1 209 ? 8.132 18.903 18.237 1.00 20.10 208 GLU A N 1
ATOM 1667 C CA . GLU A 1 209 ? 8.283 17.605 17.583 1.00 19.17 208 GLU A CA 1
ATOM 1668 C C . GLU A 1 209 ? 9.641 17.060 17.915 1.00 20.04 208 GLU A C 1
ATOM 1669 O O . GLU A 1 209 ? 10.611 17.797 17.841 1.00 21.11 208 GLU A O 1
ATOM 1675 N N . GLN A 1 210 ? 9.725 15.773 18.257 1.00 19.35 209 GLN A N 1
ATOM 1676 C CA . GLN A 1 210 ? 11.003 15.152 18.585 1.00 21.91 209 GLN A CA 1
ATOM 1677 C C . GLN A 1 210 ? 11.116 13.790 17.934 1.00 21.94 209 GLN A C 1
ATOM 1678 O O . GLN A 1 210 ? 10.110 13.128 17.672 1.00 23.74 209 GLN A O 1
ATOM 1684 N N . SER A 1 211 ? 12.351 13.404 17.642 1.00 23.07 210 SER A N 1
ATOM 1685 C CA . SER A 1 211 ? 12.658 12.081 17.130 1.00 22.97 210 SER A CA 1
ATOM 1686 C C . SER A 1 211 ? 14.015 11.710 17.698 1.00 21.80 210 SER A C 1
ATOM 1687 O O . SER A 1 211 ? 14.691 12.572 18.271 1.00 21.75 210 SER A O 1
ATOM 1690 N N . SER A 1 212 ? 14.378 10.432 17.615 1.00 20.55 211 SER A N 1
ATOM 1691 C CA . SER A 1 212 ? 15.660 9.959 18.125 1.00 20.87 211 SER A CA 1
ATOM 1692 C C . SER A 1 212 ? 16.154 8.723 17.414 1.00 20.56 211 SER A C 1
ATOM 1693 O O . SER A 1 212 ? 15.385 7.937 16.881 1.00 22.44 211 SER A O 1
ATOM 1696 N N . THR A 1 213 ? 17.468 8.549 17.449 1.00 21.55 212 THR A N 1
ATOM 1697 C CA . THR A 1 213 ? 18.080 7.304 17.076 1.00 22.04 212 THR A CA 1
ATOM 1698 C C . THR A 1 213 ? 17.708 6.248 18.094 1.00 20.80 212 THR A C 1
ATOM 1699 O O . THR A 1 213 ? 17.272 6.538 19.200 1.00 19.71 212 THR A O 1
ATOM 1711 N N . ALA A 1 215 ? 19.112 3.709 20.761 1.00 19.71 214 ALA A N 1
ATOM 1712 C CA . ALA A 1 215 ? 20.293 3.806 21.621 1.00 18.81 214 ALA A CA 1
ATOM 1713 C C . ALA A 1 215 ? 21.428 2.926 21.135 1.00 18.62 214 ALA A C 1
ATOM 1714 O O . ALA A 1 215 ? 21.222 1.823 20.600 1.00 18.78 214 ALA A O 1
ATOM 1716 N N . ASP A 1 216 ? 22.646 3.427 21.264 1.00 18.66 215 ASP A N 1
ATOM 1717 C CA . ASP A 1 216 ? 23.804 2.600 21.052 1.00 20.24 215 ASP A CA 1
ATOM 1718 C C . ASP A 1 216 ? 23.942 1.624 22.242 1.00 19.50 215 ASP A C 1
ATOM 1719 O O . ASP A 1 216 ? 23.102 1.623 23.143 1.00 16.91 215 ASP A O 1
ATOM 1724 N N . LYS A 1 217 ? 25.016 0.844 22.251 1.00 20.11 216 LYS A N 1
ATOM 1725 C CA . LYS A 1 217 ? 25.207 -0.178 23.286 1.00 19.99 216 LYS A CA 1
ATOM 1726 C C . LYS A 1 217 ? 26.549 0.054 23.929 1.00 20.84 216 LYS A C 1
ATOM 1727 O O . LYS A 1 217 ? 27.487 0.454 23.234 1.00 21.60 216 LYS A O 1
ATOM 1733 N N . VAL A 1 218 ? 26.660 -0.223 25.228 1.00 18.23 217 VAL A N 1
ATOM 1734 C CA . VAL A 1 218 ? 27.962 -0.200 25.908 1.00 19.88 217 VAL A CA 1
ATOM 1735 C C . VAL A 1 218 ? 28.059 -1.350 26.865 1.00 17.61 217 VAL A C 1
ATOM 1736 O O . VAL A 1 218 ? 27.047 -1.900 27.268 1.00 17.68 217 VAL A O 1
ATOM 1740 N N . VAL A 1 219 ? 29.281 -1.698 27.245 1.00 18.17 218 VAL A N 1
ATOM 1741 C CA . VAL A 1 219 ? 29.536 -2.740 28.237 1.00 1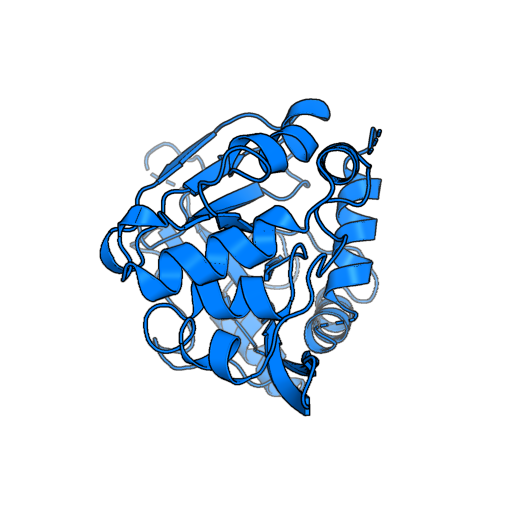5.78 218 VAL A CA 1
ATOM 1742 C C . VAL A 1 219 ? 29.666 -2.055 29.601 1.00 17.65 218 VAL A C 1
ATOM 1743 O O . VAL A 1 219 ? 30.391 -1.082 29.750 1.00 19.36 218 VAL A O 1
ATOM 1747 N N . VAL A 1 220 ? 28.904 -2.524 30.582 1.00 17.33 219 VAL A N 1
ATOM 1748 C CA . VAL A 1 220 ? 29.035 -2.060 31.947 1.00 16.05 219 VAL A CA 1
ATOM 1749 C C . VAL A 1 220 ? 29.732 -3.134 32.769 1.00 15.96 219 VAL A C 1
ATOM 1750 O O . VAL A 1 220 ? 29.381 -4.327 32.704 1.00 16.53 219 VAL A O 1
ATOM 1754 N N . ASN A 1 221 ? 30.733 -2.713 33.528 1.00 18.25 220 ASN A N 1
ATOM 1755 C CA . ASN A 1 221 ? 31.533 -3.622 34.333 1.00 21.11 220 ASN A CA 1
ATOM 1756 C C . ASN A 1 221 ? 30.988 -3.716 35.747 1.00 23.10 220 ASN A C 1
ATOM 1757 O O . ASN A 1 221 ? 31.410 -3.028 36.658 1.00 26.71 220 ASN A O 1
ATOM 1762 N N . PHE A 1 222 ? 29.992 -4.564 35.901 1.00 21.95 221 PHE A N 1
ATOM 1763 C CA . PHE A 1 222 ? 29.425 -4.860 37.197 1.00 21.66 221 PHE A CA 1
ATOM 1764 C C . PHE A 1 222 ? 30.470 -5.622 38.005 1.00 20.82 221 PHE A C 1
ATOM 1765 O O . PHE A 1 222 ? 31.445 -6.186 37.454 1.00 21.55 221 PHE A O 1
ATOM 1773 N N . THR A 1 223 ? 30.284 -5.633 39.319 1.00 22.54 222 THR A N 1
ATOM 1774 C CA . THR A 1 223 ? 31.185 -6.369 40.189 1.00 20.99 222 THR A CA 1
ATOM 1775 C C . THR A 1 223 ? 31.233 -7.850 39.832 1.00 21.94 222 THR A C 1
ATOM 1776 O O . THR A 1 223 ? 32.285 -8.443 39.887 1.00 21.90 222 THR A O 1
ATOM 1780 N N . ASP A 1 224 ? 30.118 -8.432 39.401 1.00 19.39 223 ASP A N 1
ATOM 1781 C CA . ASP A 1 224 ? 30.102 -9.848 39.085 1.00 19.39 223 ASP A CA 1
ATOM 1782 C C . ASP A 1 224 ? 29.811 -10.161 37.624 1.00 17.74 223 ASP A C 1
ATOM 1783 O O . ASP A 1 224 ? 29.339 -11.239 37.328 1.00 18.86 223 ASP A O 1
ATOM 1788 N N . GLY A 1 225 ? 30.095 -9.241 36.703 1.00 18.98 224 GLY A N 1
ATOM 1789 C CA . GLY A 1 225 ? 29.833 -9.483 35.283 1.00 17.87 224 GLY A CA 1
ATOM 1790 C C . GLY A 1 225 ? 30.024 -8.265 34.400 1.00 16.98 224 GLY A C 1
ATOM 1791 O O . GLY A 1 225 ? 30.014 -7.126 34.873 1.00 18.51 224 GLY A O 1
ATOM 1792 N N . ASP A 1 226 ? 30.242 -8.541 33.123 1.00 15.99 225 ASP A N 1
ATOM 1793 C CA . ASP A 1 226 ? 30.370 -7.549 32.074 1.00 15.69 225 ASP A CA 1
ATOM 1794 C C . ASP A 1 226 ? 29.144 -7.671 31.178 1.00 16.54 225 ASP A C 1
ATOM 1795 O O . ASP A 1 226 ? 28.984 -8.625 30.436 1.00 19.55 225 ASP A O 1
ATOM 1800 N N . VAL A 1 227 ? 28.265 -6.699 31.290 1.00 16.59 226 VAL A N 1
ATOM 1801 C CA . VAL A 1 227 ? 26.971 -6.756 30.649 1.00 14.60 226 VAL A CA 1
ATOM 1802 C C . VAL A 1 227 ? 26.807 -5.664 29.600 1.00 16.15 226 VAL A C 1
ATOM 1803 O O . VAL A 1 227 ? 27.064 -4.468 29.850 1.00 15.76 226 VAL A O 1
ATOM 1807 N N . GLU A 1 228 ? 26.347 -6.063 28.418 1.00 15.92 227 GLU A N 1
ATOM 1808 C CA . GLU A 1 228 ? 25.992 -5.104 27.389 1.00 16.22 227 GLU A CA 1
ATOM 1809 C C . GLU A 1 228 ? 24.585 -4.524 27.570 1.00 16.59 227 GLU A C 1
ATOM 1810 O O . GLU A 1 228 ? 23.603 -5.246 27.651 1.00 16.49 227 GLU A O 1
ATOM 1816 N N . ILE A 1 229 ? 24.483 -3.205 27.667 1.00 15.19 228 ILE A N 1
ATOM 1817 C CA . ILE A 1 229 ? 23.192 -2.558 27.821 1.00 16.87 228 ILE A CA 1
ATOM 1818 C C . ILE A 1 229 ? 23.073 -1.370 26.855 1.00 18.23 228 ILE A C 1
ATOM 1819 O O . ILE A 1 229 ? 24.075 -0.835 26.369 1.00 16.67 228 ILE A O 1
ATOM 1824 N N . PRO A 1 230 ? 21.844 -0.930 26.593 1.00 16.62 229 PRO A N 1
ATOM 1825 C CA . PRO A 1 230 ? 21.702 0.331 25.875 1.00 18.64 229 PRO A CA 1
ATOM 1826 C C . PRO A 1 230 ? 22.324 1.499 26.613 1.00 18.01 229 PRO A C 1
ATOM 1827 O O . PRO A 1 230 ? 22.208 1.624 27.852 1.00 17.41 229 PRO A O 1
ATOM 1831 N N . SER A 1 231 ? 22.970 2.366 25.860 1.00 19.19 230 SER A N 1
ATOM 1832 C CA . SER A 1 231 ? 23.632 3.511 26.468 1.00 20.11 230 SER A CA 1
ATOM 1833 C C . SER A 1 231 ? 22.727 4.725 26.261 1.00 20.45 230 SER A C 1
ATOM 1834 O O . SER A 1 231 ? 21.828 4.971 27.068 1.00 17.35 230 SER A O 1
ATOM 1837 N N . CYS A 1 232 ? 22.936 5.463 25.180 1.00 19.51 231 CYS A N 1
ATOM 1838 C CA . CYS A 1 232 ? 22.139 6.676 24.887 1.00 18.40 231 CYS A CA 1
ATOM 1839 C C . CYS A 1 232 ? 21.688 6.719 23.444 1.00 18.49 231 CYS A C 1
ATOM 1840 O O . CYS A 1 232 ? 22.357 6.169 22.556 1.00 18.69 231 CYS A O 1
ATOM 1843 N N . PHE A 1 233 ? 20.568 7.399 23.213 1.00 18.73 232 PHE A N 1
ATOM 1844 C CA . PHE A 1 233 ? 20.202 7.886 21.907 1.00 17.76 232 PHE A CA 1
ATOM 1845 C C . PHE A 1 233 ? 20.658 9.356 21.702 1.00 20.02 232 PHE A C 1
ATOM 1846 O O . PHE A 1 233 ? 21.057 10.030 22.653 1.00 19.82 232 PHE A O 1
ATOM 1854 N N . TYR A 1 234 ? 20.608 9.783 20.432 1.00 16.34 233 TYR A N 1
ATOM 1855 C CA . TYR A 1 234 ? 20.760 11.168 19.982 1.00 17.21 233 TYR A CA 1
ATOM 1856 C C . TYR A 1 234 ? 19.364 11.598 19.514 1.00 17.57 233 TYR A C 1
ATOM 1857 O O . TYR A 1 234 ? 18.699 10.866 18.790 1.00 17.04 233 TYR A O 1
ATOM 1866 N N . GLU A 1 235 ? 18.953 12.785 19.926 1.00 15.40 234 GLU A N 1
ATOM 1867 C CA . GLU A 1 235 ? 17.605 13.297 19.747 1.00 17.41 234 GLU A CA 1
ATOM 1868 C C . GLU A 1 235 ? 17.596 14.544 18.838 1.00 17.95 234 GLU A C 1
ATOM 1869 O O . GLU A 1 235 ? 18.634 15.173 18.639 1.00 17.49 234 GLU A O 1
ATOM 1875 N N . PHE A 1 236 ? 16.415 14.854 18.287 1.00 19.14 235 PHE A N 1
ATOM 1876 C CA . PHE A 1 236 ? 16.194 15.960 17.330 1.00 18.02 235 PHE A CA 1
ATOM 1877 C C . PHE A 1 236 ? 14.911 16.633 17.734 1.00 18.30 235 PHE A C 1
ATOM 1878 O O . PHE A 1 236 ? 13.936 15.971 18.017 1.00 20.20 235 PHE A O 1
ATOM 1886 N N . ALA A 1 237 ? 14.903 17.960 17.809 1.00 16.89 236 ALA A N 1
ATOM 1887 C CA . ALA A 1 237 ? 13.697 18.674 18.227 1.00 15.03 236 ALA A CA 1
ATOM 1888 C C . ALA A 1 237 ? 13.448 19.894 17.343 1.00 14.53 236 ALA A C 1
ATOM 1889 O O . ALA A 1 237 ? 14.366 20.673 17.062 1.00 15.32 236 ALA A O 1
ATOM 1891 N N . ARG A 1 238 ? 12.197 20.047 16.911 1.00 16.35 237 ARG A N 1
ATOM 1892 C CA . ARG A 1 238 ? 11.728 21.268 16.322 1.00 17.76 237 ARG A CA 1
ATOM 1893 C C . ARG A 1 238 ? 10.741 21.933 17.275 1.00 19.11 237 ARG A C 1
ATOM 1894 O O . ARG A 1 238 ? 9.758 21.326 17.644 1.00 20.61 237 ARG A O 1
ATOM 1902 N N . ARG A 1 239 ? 10.996 23.194 17.626 1.00 18.76 238 ARG A N 1
ATOM 1903 C CA . ARG A 1 239 ? 10.047 23.976 18.402 1.00 17.34 238 ARG A CA 1
ATOM 1904 C C . ARG A 1 239 ? 9.302 25.007 17.575 1.00 17.75 238 ARG A C 1
ATOM 1905 O O . ARG A 1 239 ? 9.838 25.544 16.599 1.00 18.61 238 ARG A O 1
ATOM 1913 N N . TYR A 1 240 ? 8.067 25.287 18.001 1.00 16.93 239 TYR A N 1
ATOM 1914 C CA . TYR A 1 240 ? 7.206 26.246 17.345 1.00 19.18 239 TYR A CA 1
ATOM 1915 C C . TYR A 1 240 ? 6.860 27.432 18.225 1.00 20.89 239 TYR A C 1
ATOM 1916 O O . TYR A 1 240 ? 6.938 27.346 19.468 1.00 20.97 239 TYR A O 1
ATOM 1925 N N . PRO A 1 241 ? 6.530 28.571 17.597 1.00 20.46 240 PRO A N 1
ATOM 1926 C CA . PRO A 1 241 ? 6.153 29.750 18.373 1.00 22.67 240 PRO A CA 1
ATOM 1927 C C . PRO A 1 241 ? 4.823 29.602 19.086 1.00 22.73 240 PRO A C 1
ATOM 1928 O O . PRO A 1 241 ? 3.883 29.013 18.5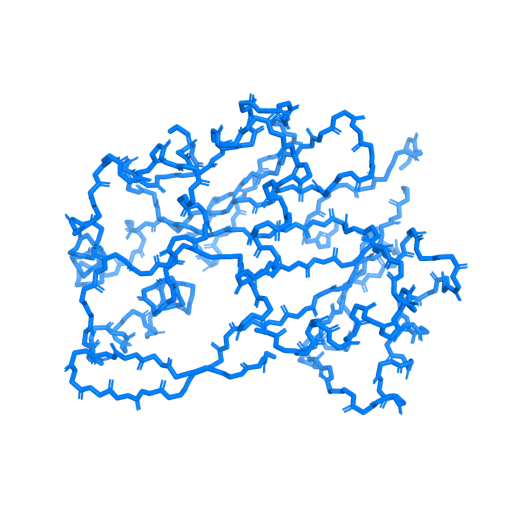50 1.00 24.40 240 PRO A O 1
ATOM 1940 N N . ALA A 1 243 ? 1.516 31.714 21.085 1.00 30.15 242 ALA A N 1
ATOM 1941 C CA . ALA A 1 243 ? 0.687 32.864 20.745 1.00 31.06 242 ALA A CA 1
ATOM 1942 C C . ALA A 1 243 ? 1.466 34.160 20.773 1.00 30.68 242 ALA A C 1
ATOM 1943 O O . ALA A 1 243 ? 1.275 34.988 19.904 1.00 31.71 242 ALA A O 1
ATOM 1945 N N . ASN A 1 244 ? 2.373 34.332 21.731 1.00 31.61 243 ASN A N 1
ATOM 1946 C CA . ASN A 1 244 ? 3.148 35.584 21.812 1.00 32.61 243 ASN A CA 1
ATOM 1947 C C . ASN A 1 244 ? 4.412 35.680 20.915 1.00 32.00 243 ASN A C 1
ATOM 1948 O O . ASN A 1 244 ? 5.157 36.670 20.986 1.00 30.23 243 ASN A O 1
ATOM 1953 N N . GLY A 1 245 ? 4.680 34.655 20.113 1.00 30.66 244 GLY A N 1
ATOM 1954 C CA . GLY A 1 245 ? 5.816 34.678 19.189 1.00 28.64 244 GLY A CA 1
ATOM 1955 C C . GLY A 1 245 ? 7.083 34.033 19.703 1.00 28.01 244 GLY A C 1
ATOM 1956 O O . GLY A 1 245 ? 7.953 33.676 18.902 1.00 28.21 244 GLY A O 1
ATOM 1957 N N . GLN A 1 246 ? 7.220 33.859 21.022 1.00 27.99 245 GLN A N 1
ATOM 1958 C CA . GLN A 1 246 ? 8.419 33.171 21.561 1.00 24.99 245 GLN A CA 1
ATOM 1959 C C . GLN A 1 246 ? 8.282 31.664 21.368 1.00 22.01 245 GLN A C 1
ATOM 1960 O O . GLN A 1 246 ? 7.172 31.124 21.357 1.00 21.44 245 GLN A O 1
ATOM 1966 N N . LEU A 1 247 ? 9.404 30.974 21.233 1.00 22.34 246 LEU A N 1
ATOM 1967 C CA . LEU A 1 247 ? 9.370 29.523 21.042 1.00 21.33 246 LEU A CA 1
ATOM 1968 C C . LEU A 1 247 ? 8.872 28.849 22.321 1.00 21.57 246 LEU A C 1
ATOM 1969 O O . LEU A 1 247 ? 9.169 29.297 23.421 1.00 22.15 246 LEU A O 1
ATOM 1974 N N . TYR A 1 248 ? 8.052 27.815 22.158 1.00 23.23 247 TYR A N 1
ATOM 1975 C CA . TYR A 1 248 ? 7.653 26.935 23.271 1.00 23.52 247 TYR A CA 1
ATOM 1976 C C . TYR A 1 248 ? 8.918 26.318 23.832 1.00 23.28 247 TYR A C 1
ATOM 1977 O O . TYR A 1 248 ? 9.687 25.729 23.080 1.00 23.43 247 TYR A O 1
ATOM 1986 N N . THR A 1 249 ? 9.118 26.413 25.145 1.00 25.92 248 THR A N 1
ATOM 1987 C CA . THR A 1 249 ? 10.368 25.930 25.772 1.00 26.74 248 THR A CA 1
ATOM 1988 C C . THR A 1 249 ? 10.224 24.632 26.565 1.00 27.99 248 THR A C 1
ATOM 1989 O O . THR A 1 249 ? 11.170 24.203 27.209 1.00 28.68 248 THR A O 1
ATOM 1993 N N . GLY A 1 250 ? 9.056 24.000 26.527 1.00 29.19 249 GLY A N 1
ATOM 1994 C CA . GLY A 1 250 ? 8.803 22.788 27.315 1.00 30.15 24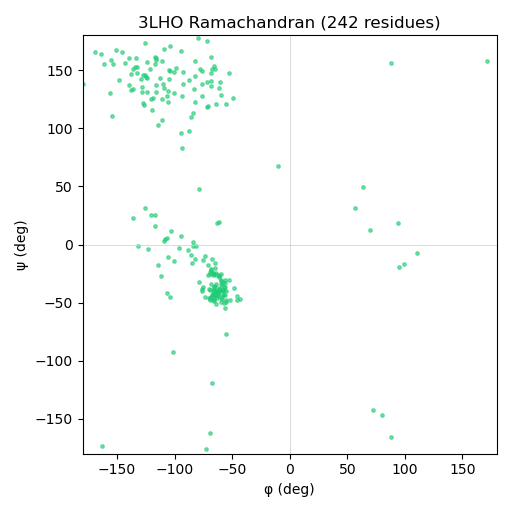9 GLY A CA 1
ATOM 1995 C C . GLY A 1 250 ? 9.380 21.524 26.694 1.00 32.06 249 GLY A C 1
ATOM 1996 O O . GLY A 1 250 ? 9.964 21.548 25.590 1.00 28.23 249 GLY A O 1
ATOM 1997 N N . PHE A 1 251 ? 9.219 20.406 27.395 1.00 33.13 250 PHE A N 1
ATOM 1998 C CA . PHE A 1 251 ? 9.949 19.186 27.031 1.00 36.20 250 PHE A CA 1
ATOM 1999 C C . PHE A 1 251 ? 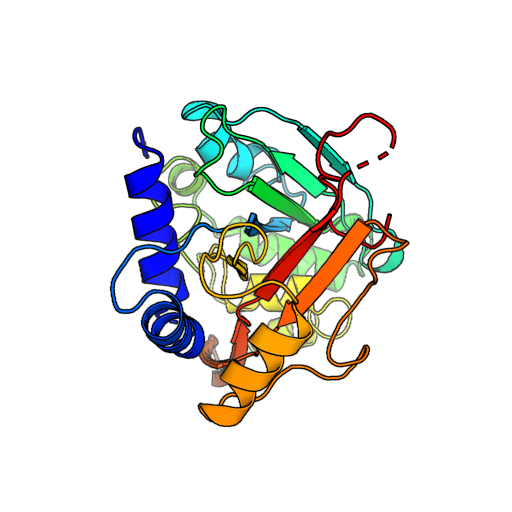9.086 17.963 26.734 1.00 38.58 250 PHE A C 1
ATOM 2000 O O . PHE A 1 251 ? 9.623 16.900 26.328 1.00 39.65 250 PHE A O 1
ATOM 2008 N N . VAL A 1 252 ? 7.772 18.117 26.913 1.00 37.69 251 VAL A N 1
ATOM 2009 C CA . VAL A 1 252 ? 6.790 17.150 26.437 1.00 40.10 251 VAL A CA 1
ATOM 2010 C C . VAL A 1 252 ? 5.830 17.957 25.592 1.00 40.68 251 VAL A C 1
ATOM 2011 O O . VAL A 1 252 ? 5.939 19.202 25.558 1.00 38.16 251 VAL A O 1
ATOM 2013 N N . ALA A 1 253 ? 4.905 17.267 24.920 1.00 41.80 252 ALA A N 1
ATOM 2014 C CA . ALA A 1 253 ? 3.852 17.923 24.115 1.00 44.05 252 ALA A CA 1
ATOM 2015 C C . ALA A 1 253 ? 3.155 19.025 24.916 1.00 45.54 252 ALA A C 1
ATOM 2016 O O . ALA A 1 253 ? 2.677 18.744 26.007 1.00 47.88 252 ALA A O 1
ATOM 2018 N N . ALA A 1 254 ? 3.087 20.257 24.391 1.00 45.65 253 ALA A N 1
ATOM 2019 C CA . ALA A 1 254 ? 2.398 21.375 25.087 1.00 44.85 253 ALA A CA 1
ATOM 2020 C C . ALA A 1 254 ? 0.939 21.069 25.366 1.00 47.04 253 ALA A C 1
ATOM 2021 O O . ALA A 1 254 ? 0.342 21.689 26.248 1.00 52.69 253 ALA A O 1
#